Protein AF-A0A2N1DQT8-F1 (afdb_monomer)

Secondary structure (DSSP, 8-state):
--HHHHHHHHHHHHHHHHS--SHHHHHHHHHHHHHHHHHHHHHHHHTT-HHHIIIIIHHHHSTTSTT-SHHHHHHHHHHTT-S-HHHHHHHHHHHHHHHHHHHTTS---GGGGHHHHHTSHHHHTTS-TTTT----TT--HHHHHHHHHHHHHHHHHHHHHHHHHHHHHHTTT----

Mean predicted aligned error: 6.7 Å

pLDDT: mean 85.66, std 13.19, range [35.53, 97.75]

Foldseek 3Di:
DPPVVLVVVLVVLCVCQVPQPFPLSNLVSLLVVLVVLLVLLLCLVQPPDPVCCVPPVCQCCPCPHVCVDSLSSLVVCVVVVLADPLLSVLVVLSVVSNVVCVVVPGPDALVVCVVSQCVRPQLVVQQDPCQPVDPVPPDDPVVVVVSSVVSSVSSSVSVSRSSSVSSCSSCVPGPDD

Sequence (177 aa):
MPKFARLKFDIDIVETLSEAETAYDFFTASFDLFEDAVDILIQNVFRKDDYAVKYAVEPLLSRDGPLAHLPVRIKLLYGLGLLSQDSYQDIEKFIELKDFVQSEGGSIDFLSLIERLNAIRAVAKILPPNLGDNQLEESSHYIVQMKLDQNRQVIKSSLILAITEIIKELHRDTPLS

Structure (mmCIF, N/CA/C/O backbone):
data_AF-A0A2N1DQT8-F1
#
_entry.id   AF-A0A2N1DQT8-F1
#
loop_
_atom_site.group_PDB
_atom_site.id
_atom_site.type_symbol
_atom_site.label_atom_id
_atom_site.label_alt_id
_atom_site.label_comp_id
_atom_site.label_asym_id
_atom_site.label_entity_id
_atom_site.label_seq_id
_atom_site.pdbx_PDB_ins_code
_atom_site.Cartn_x
_atom_site.Cartn_y
_atom_site.Cartn_z
_atom_site.occupancy
_atom_site.B_iso_or_equiv
_atom_site.auth_seq_id
_atom_site.auth_comp_id
_atom_site.auth_asym_id
_atom_site.auth_atom_id
_atom_site.pdbx_PDB_model_num
ATOM 1 N N . MET A 1 1 ? 6.084 1.598 21.687 1.00 51.16 1 MET A N 1
ATOM 2 C CA . MET A 1 1 ? 6.974 0.448 21.403 1.00 51.16 1 MET A CA 1
ATOM 3 C C . MET A 1 1 ? 8.343 0.654 22.043 1.00 51.16 1 MET A C 1
ATOM 5 O O . MET A 1 1 ? 8.895 1.744 21.896 1.00 51.16 1 MET A O 1
ATOM 9 N N . PRO A 1 2 ? 8.935 -0.370 22.680 1.00 50.91 2 PRO A N 1
ATOM 10 C CA . PRO A 1 2 ? 10.384 -0.412 22.836 1.00 50.91 2 PRO A CA 1
ATOM 11 C C . PRO A 1 2 ? 11.019 -0.380 21.437 1.00 50.91 2 PRO A C 1
ATOM 13 O O . PRO A 1 2 ? 10.523 -1.019 20.510 1.00 50.91 2 PRO A O 1
ATOM 16 N N . LYS A 1 3 ? 12.097 0.391 21.273 1.00 54.16 3 LYS A N 1
ATOM 17 C CA . LYS A 1 3 ? 12.795 0.681 20.002 1.00 54.16 3 LYS A CA 1
ATOM 18 C C . LYS A 1 3 ? 13.015 -0.547 19.092 1.00 54.16 3 LYS A C 1
ATOM 20 O O . LYS A 1 3 ? 13.006 -0.409 17.875 1.00 54.16 3 LYS A O 1
ATOM 25 N N . PHE A 1 4 ? 13.153 -1.735 19.680 1.00 48.41 4 PHE A N 1
ATOM 26 C CA . PHE A 1 4 ? 13.371 -3.012 18.995 1.00 48.41 4 PHE A CA 1
ATOM 27 C C . PHE A 1 4 ? 12.161 -3.538 18.210 1.00 48.41 4 PHE A C 1
ATOM 29 O O . PHE A 1 4 ? 12.342 -4.114 17.144 1.00 48.41 4 PHE A O 1
ATOM 36 N N . ALA A 1 5 ? 10.935 -3.315 18.686 1.00 59.22 5 ALA A N 1
ATOM 37 C CA . ALA A 1 5 ? 9.741 -3.835 18.020 1.00 59.22 5 ALA A CA 1
ATOM 38 C C . ALA A 1 5 ? 9.373 -3.008 16.768 1.00 59.22 5 ALA A C 1
ATOM 40 O O . ALA A 1 5 ? 8.921 -3.575 15.779 1.00 59.22 5 ALA A O 1
ATOM 41 N N . ARG A 1 6 ? 9.671 -1.692 16.767 1.00 62.00 6 ARG A N 1
ATOM 42 C CA . ARG A 1 6 ? 9.583 -0.841 15.558 1.00 62.00 6 ARG A CA 1
ATOM 43 C C . ARG A 1 6 ? 10.602 -1.258 14.503 1.00 62.00 6 ARG A C 1
ATOM 45 O O . ARG A 1 6 ? 10.275 -1.309 13.330 1.00 62.00 6 ARG A O 1
ATOM 52 N N . LEU A 1 7 ? 11.825 -1.573 14.933 1.00 62.59 7 LEU A N 1
ATOM 53 C CA . LEU A 1 7 ? 12.888 -1.995 14.023 1.00 62.59 7 LEU A CA 1
ATOM 54 C C . LEU A 1 7 ? 12.547 -3.323 13.338 1.00 62.59 7 LEU A C 1
ATOM 56 O O . LEU A 1 7 ? 12.782 -3.461 12.148 1.00 62.59 7 LEU A O 1
ATOM 60 N N . LYS A 1 8 ? 11.958 -4.272 14.077 1.00 74.44 8 LYS A N 1
A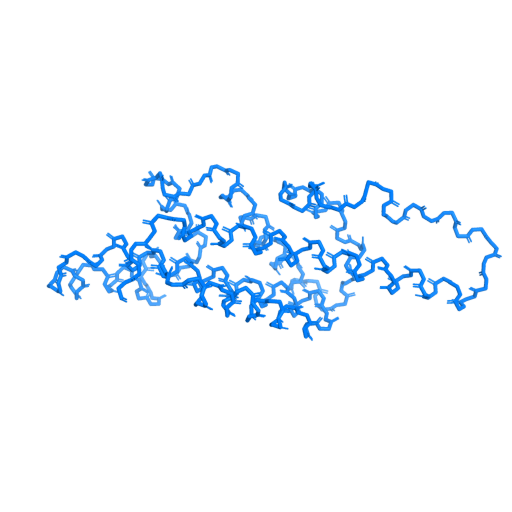TOM 61 C CA . LYS A 1 8 ? 11.493 -5.539 13.505 1.00 74.44 8 LYS A CA 1
ATOM 62 C C . LYS A 1 8 ? 10.412 -5.318 12.443 1.00 74.44 8 LYS A C 1
ATOM 64 O O . LYS A 1 8 ? 10.504 -5.889 11.373 1.00 74.44 8 LYS A O 1
ATOM 69 N N . PHE A 1 9 ? 9.443 -4.449 12.715 1.00 78.25 9 PHE A N 1
ATOM 70 C CA . PHE A 1 9 ? 8.374 -4.140 11.767 1.00 78.25 9 PHE A CA 1
ATOM 71 C C . PHE A 1 9 ? 8.888 -3.482 10.473 1.00 78.25 9 PHE A C 1
ATOM 73 O O . PHE A 1 9 ? 8.477 -3.859 9.382 1.00 78.25 9 PHE A O 1
ATOM 80 N N . ASP A 1 10 ? 9.840 -2.551 10.584 1.00 83.25 10 ASP A N 1
ATOM 81 C CA . ASP A 1 10 ? 10.492 -1.948 9.413 1.00 83.25 10 ASP A CA 1
ATOM 82 C C . ASP A 1 10 ? 11.242 -2.994 8.570 1.00 83.25 10 ASP A C 1
ATOM 84 O O . ASP A 1 10 ? 11.225 -2.926 7.344 1.00 83.25 10 ASP A O 1
ATOM 88 N N . ILE A 1 11 ? 11.900 -3.958 9.225 1.00 87.06 11 ILE A N 1
ATOM 89 C CA . ILE A 1 11 ? 12.589 -5.069 8.552 1.00 87.06 11 ILE A CA 1
ATOM 90 C C . ILE A 1 11 ? 11.572 -5.965 7.842 1.00 87.06 11 ILE A C 1
ATOM 92 O O . ILE A 1 11 ? 11.754 -6.240 6.661 1.00 87.06 11 ILE A O 1
ATOM 96 N N . ASP A 1 12 ? 10.486 -6.336 8.524 1.00 88.75 12 ASP A N 1
ATOM 97 C CA . ASP A 1 12 ? 9.437 -7.201 7.979 1.00 88.75 12 ASP A CA 1
ATOM 98 C C . ASP A 1 12 ? 8.814 -6.572 6.699 1.00 88.75 12 ASP A C 1
ATOM 100 O O . ASP A 1 12 ? 8.597 -7.275 5.709 1.00 88.75 12 ASP A O 1
ATOM 104 N N . ILE A 1 13 ? 8.611 -5.242 6.652 1.00 91.94 13 ILE A N 1
ATOM 105 C CA . ILE A 1 13 ? 8.166 -4.522 5.434 1.00 91.94 13 ILE A CA 1
ATOM 106 C C . ILE A 1 13 ? 9.191 -4.645 4.302 1.00 91.94 13 ILE A C 1
ATOM 108 O O . ILE A 1 13 ? 8.829 -4.951 3.163 1.00 91.94 13 ILE A O 1
ATOM 112 N N . VAL A 1 14 ? 10.462 -4.353 4.596 1.00 93.31 14 VAL A N 1
ATOM 113 C CA . VAL A 1 14 ? 11.530 -4.365 3.587 1.00 93.31 14 VAL A CA 1
ATOM 114 C C . VAL A 1 14 ? 11.701 -5.765 3.015 1.00 93.31 14 VAL A C 1
ATOM 116 O O . VAL A 1 14 ? 11.770 -5.893 1.797 1.00 93.31 14 VAL A O 1
ATOM 119 N N . GLU A 1 15 ? 11.733 -6.795 3.862 1.00 91.69 15 GLU A N 1
ATOM 120 C CA . GLU A 1 15 ? 11.831 -8.195 3.439 1.00 91.69 15 GLU A CA 1
ATOM 121 C C . GLU A 1 15 ? 10.671 -8.543 2.501 1.00 91.69 15 GLU A C 1
ATOM 123 O O . GLU A 1 15 ? 10.916 -8.828 1.326 1.00 91.69 15 GLU A O 1
ATOM 128 N N . THR A 1 16 ? 9.429 -8.353 2.960 1.00 93.56 16 THR A N 1
ATOM 129 C CA . THR A 1 16 ? 8.206 -8.664 2.199 1.00 93.56 16 THR A CA 1
ATOM 130 C C . THR A 1 16 ? 8.194 -8.006 0.815 1.00 93.56 16 THR A C 1
ATOM 132 O O . THR A 1 16 ? 7.936 -8.652 -0.198 1.00 93.56 16 THR A O 1
ATOM 135 N N . LEU A 1 17 ? 8.494 -6.707 0.740 1.00 95.81 17 LEU A N 1
ATOM 136 C CA . LEU A 1 17 ? 8.436 -5.966 -0.523 1.00 95.81 17 LEU A CA 1
ATOM 137 C C . LEU A 1 17 ? 9.669 -6.179 -1.411 1.00 95.81 17 LEU A C 1
ATOM 139 O O . LEU A 1 17 ? 9.604 -5.989 -2.631 1.00 95.81 17 LEU A O 1
ATOM 143 N N . SER A 1 18 ? 10.812 -6.549 -0.830 1.00 92.69 18 SER A N 1
ATOM 144 C CA . SER A 1 18 ? 12.028 -6.819 -1.598 1.00 92.69 18 SER A CA 1
ATOM 145 C C . SER A 1 18 ? 11.918 -8.108 -2.413 1.00 92.69 18 SER A C 1
ATOM 147 O O . SER A 1 18 ? 12.385 -8.119 -3.556 1.00 92.69 18 SER A O 1
ATOM 149 N N . GLU A 1 19 ? 11.233 -9.122 -1.876 1.00 93.19 19 GLU A N 1
ATOM 150 C CA . GLU A 1 19 ? 11.017 -10.437 -2.496 1.00 93.19 19 GLU A CA 1
ATOM 151 C C . GLU A 1 19 ? 10.089 -10.395 -3.717 1.00 93.19 19 GLU A C 1
ATOM 153 O O . GLU A 1 19 ? 10.164 -11.270 -4.575 1.00 93.19 19 GLU A O 1
ATOM 158 N N . ALA A 1 20 ? 9.256 -9.359 -3.848 1.00 92.75 20 ALA A N 1
ATOM 159 C CA . ALA A 1 20 ? 8.346 -9.219 -4.979 1.00 92.75 20 ALA A CA 1
ATOM 160 C C . ALA A 1 20 ? 9.096 -9.102 -6.321 1.00 92.75 20 ALA A C 1
ATOM 162 O O . ALA A 1 20 ? 9.802 -8.118 -6.572 1.00 92.75 20 ALA A O 1
ATOM 163 N N . GLU A 1 21 ? 8.926 -10.080 -7.210 1.00 88.25 21 GLU A N 1
ATOM 164 C CA . GLU A 1 21 ? 9.617 -10.117 -8.505 1.00 88.25 21 GLU A CA 1
ATOM 165 C C . GLU A 1 21 ? 8.966 -9.194 -9.541 1.00 88.25 21 GLU A C 1
ATOM 167 O O . GLU A 1 21 ? 9.663 -8.540 -10.325 1.00 88.25 21 GLU A O 1
ATOM 172 N N . THR A 1 22 ? 7.634 -9.099 -9.522 1.00 91.81 22 THR A N 1
ATOM 173 C CA . THR A 1 22 ? 6.856 -8.293 -10.469 1.00 91.81 22 THR A CA 1
ATOM 174 C C . THR A 1 22 ? 6.221 -7.071 -9.806 1.00 91.81 22 THR A C 1
ATOM 176 O O . THR A 1 22 ? 6.083 -6.994 -8.583 1.00 91.81 22 THR A O 1
ATOM 179 N N . ALA A 1 23 ? 5.790 -6.099 -10.619 1.00 93.75 23 ALA A N 1
ATOM 180 C CA . ALA A 1 23 ? 4.988 -4.981 -10.122 1.00 93.75 23 ALA A CA 1
ATOM 181 C C . ALA A 1 23 ? 3.683 -5.477 -9.481 1.00 93.75 23 ALA A C 1
ATOM 183 O O . ALA A 1 23 ? 3.267 -4.948 -8.455 1.00 93.75 23 ALA A O 1
ATOM 184 N N . TYR A 1 24 ? 3.065 -6.520 -10.044 1.00 94.00 24 TYR A N 1
ATOM 185 C CA . TYR A 1 24 ? 1.840 -7.104 -9.502 1.00 94.00 24 TYR A CA 1
ATOM 186 C C . TYR A 1 24 ? 2.047 -7.652 -8.088 1.00 94.00 24 TYR A C 1
ATOM 188 O O . TYR A 1 24 ? 1.295 -7.291 -7.179 1.00 94.00 24 TYR A O 1
ATOM 196 N N . ASP A 1 25 ? 3.094 -8.456 -7.888 1.00 94.06 25 ASP A N 1
ATOM 197 C CA . ASP A 1 25 ? 3.415 -9.022 -6.574 1.00 94.06 25 ASP A CA 1
ATOM 198 C C . ASP A 1 25 ? 3.718 -7.907 -5.572 1.00 94.06 25 ASP A 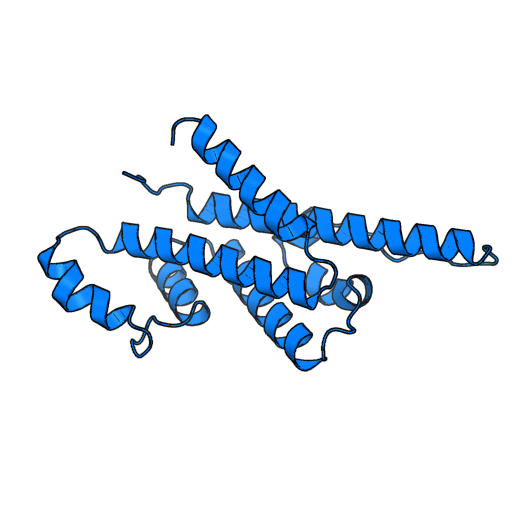C 1
ATOM 200 O O . ASP A 1 25 ? 3.236 -7.930 -4.442 1.00 94.06 25 ASP A O 1
ATOM 204 N N . PHE A 1 26 ? 4.449 -6.879 -6.014 1.00 96.06 26 PHE A N 1
ATOM 205 C CA . PHE A 1 26 ? 4.820 -5.746 -5.174 1.00 96.06 26 PHE A CA 1
ATOM 206 C C . PHE A 1 26 ? 3.597 -4.963 -4.697 1.00 96.06 26 PHE A C 1
ATOM 208 O O . PHE A 1 26 ? 3.454 -4.711 -3.501 1.00 96.06 26 PHE A O 1
ATOM 215 N N . PHE A 1 27 ? 2.702 -4.573 -5.611 1.00 96.12 27 PHE A N 1
ATOM 216 C CA . PHE A 1 27 ? 1.526 -3.789 -5.236 1.00 96.12 27 PHE A CA 1
ATOM 217 C C . PHE A 1 27 ? 0.510 -4.615 -4.446 1.00 96.12 27 PHE A C 1
ATOM 219 O O . PHE A 1 27 ? -0.123 -4.072 -3.541 1.00 96.12 27 PHE A O 1
ATOM 226 N N . THR A 1 28 ? 0.410 -5.921 -4.709 1.00 95.50 28 THR A N 1
ATOM 227 C CA . THR A 1 28 ? -0.398 -6.843 -3.897 1.00 95.50 28 THR A CA 1
ATOM 228 C C . THR A 1 28 ? 0.134 -6.914 -2.468 1.00 95.50 28 THR A C 1
ATOM 230 O O . THR A 1 28 ? -0.603 -6.610 -1.536 1.00 95.50 28 THR A O 1
ATOM 233 N N . ALA A 1 29 ? 1.431 -7.179 -2.292 1.00 96.19 29 ALA A N 1
ATOM 234 C CA . ALA A 1 29 ? 2.055 -7.210 -0.972 1.00 96.19 29 ALA A CA 1
ATOM 235 C C . ALA A 1 29 ? 1.962 -5.853 -0.247 1.00 96.19 29 ALA A C 1
ATOM 237 O O . ALA A 1 29 ? 1.708 -5.798 0.953 1.00 96.19 29 ALA A O 1
ATOM 238 N N . SER A 1 30 ? 2.109 -4.735 -0.968 1.00 96.44 30 SER A N 1
ATOM 239 C CA . SER A 1 30 ? 1.940 -3.399 -0.379 1.00 96.44 30 SER A CA 1
ATOM 240 C C . SER A 1 30 ? 0.512 -3.144 0.106 1.00 96.44 30 SER A C 1
ATOM 242 O O . SER A 1 30 ? 0.322 -2.513 1.144 1.00 96.44 30 SER A O 1
ATOM 244 N N . PHE A 1 31 ? -0.488 -3.651 -0.621 1.00 96.81 31 PHE A N 1
ATOM 245 C CA . PHE A 1 31 ? -1.889 -3.545 -0.236 1.00 96.81 31 PHE A CA 1
ATOM 246 C C . PHE A 1 31 ? -2.152 -4.327 1.052 1.00 96.81 31 PHE A C 1
ATOM 248 O O . PHE A 1 31 ? -2.783 -3.786 1.955 1.00 96.81 31 PHE A O 1
ATOM 255 N N . ASP A 1 32 ? -1.609 -5.541 1.166 1.00 95.94 32 ASP A N 1
ATOM 256 C CA . ASP A 1 32 ? -1.730 -6.366 2.373 1.00 95.94 32 ASP A CA 1
ATOM 257 C C . ASP A 1 32 ? -1.072 -5.685 3.591 1.00 95.94 32 ASP A C 1
ATOM 259 O O . ASP A 1 32 ? -1.653 -5.631 4.673 1.00 95.94 32 ASP A O 1
ATOM 263 N N . LEU A 1 33 ? 0.087 -5.042 3.406 1.00 95.44 33 LEU A N 1
ATOM 264 C CA . LEU A 1 33 ? 0.726 -4.249 4.465 1.00 95.44 33 LEU A CA 1
ATOM 265 C C . LEU A 1 33 ? -0.122 -3.042 4.902 1.00 95.44 33 LEU A C 1
ATOM 267 O O . LEU A 1 33 ? -0.172 -2.720 6.092 1.00 95.44 33 LEU A O 1
ATOM 271 N N . PHE A 1 34 ? -0.786 -2.356 3.965 1.00 96.12 34 PHE A N 1
ATOM 272 C CA . PHE A 1 34 ? -1.708 -1.270 4.309 1.00 96.12 34 PHE A CA 1
ATOM 273 C C . PHE A 1 34 ? -2.966 -1.785 5.011 1.00 96.12 34 PHE A C 1
ATOM 275 O O . PHE A 1 34 ? -3.418 -1.148 5.962 1.00 96.12 34 PHE A O 1
ATOM 282 N N . GLU A 1 35 ? -3.510 -2.920 4.570 1.00 94.38 35 GLU A N 1
ATOM 283 C CA . GLU A 1 35 ? -4.623 -3.619 5.216 1.00 94.38 35 GLU A CA 1
ATOM 284 C C . GLU A 1 35 ? -4.313 -3.903 6.690 1.00 94.38 35 GLU A C 1
ATOM 286 O O . GLU A 1 35 ? -5.061 -3.464 7.568 1.00 94.38 35 GLU A O 1
ATOM 291 N N . ASP A 1 36 ? -3.166 -4.526 6.964 1.00 92.19 36 ASP A N 1
ATOM 292 C CA . ASP A 1 36 ? -2.718 -4.851 8.320 1.00 92.19 36 ASP A CA 1
ATOM 293 C C . ASP A 1 36 ? -2.486 -3.590 9.162 1.00 92.19 36 ASP A C 1
ATOM 295 O O . ASP A 1 36 ? -2.945 -3.481 10.305 1.00 92.19 36 ASP A O 1
ATOM 299 N N . ALA A 1 37 ? -1.799 -2.591 8.599 1.00 91.62 37 ALA A N 1
ATOM 300 C CA . ALA A 1 37 ? -1.520 -1.344 9.301 1.00 91.62 37 ALA A CA 1
ATOM 301 C C . ALA A 1 37 ? -2.804 -0.595 9.686 1.00 91.62 37 ALA A C 1
ATOM 303 O O . ALA A 1 37 ? -2.898 -0.053 10.794 1.00 91.62 37 ALA A O 1
ATOM 304 N N . VAL A 1 38 ? -3.786 -0.570 8.782 1.00 92.31 38 VAL A N 1
ATOM 305 C CA . VAL A 1 38 ? -5.087 0.067 8.994 1.00 92.31 38 VAL A CA 1
ATOM 306 C C . VAL A 1 38 ? -5.953 -0.738 9.953 1.00 92.31 38 VAL A C 1
ATOM 308 O O . VAL A 1 38 ? -6.604 -0.122 10.796 1.00 92.31 38 VAL A O 1
ATOM 311 N N . ASP A 1 39 ? -5.954 -2.072 9.885 1.00 88.88 39 ASP A N 1
ATOM 312 C CA . ASP A 1 39 ? -6.682 -2.900 10.851 1.00 88.88 39 ASP A CA 1
ATOM 313 C C . ASP A 1 39 ? -6.173 -2.650 12.272 1.00 88.88 39 ASP A C 1
ATOM 315 O O . ASP A 1 39 ? -6.965 -2.331 13.157 1.00 88.88 39 ASP A O 1
ATOM 319 N N . ILE A 1 40 ? -4.852 -2.636 12.477 1.00 86.88 40 ILE A N 1
ATOM 320 C CA . ILE A 1 40 ? -4.258 -2.281 13.772 1.00 86.88 40 ILE A CA 1
ATOM 321 C C . ILE A 1 40 ? -4.783 -0.922 14.250 1.00 86.88 40 ILE A C 1
ATOM 323 O O . ILE A 1 40 ? -5.227 -0.794 15.394 1.00 86.88 40 ILE A O 1
ATOM 327 N N . LEU A 1 41 ? -4.767 0.108 13.402 1.00 87.25 41 LEU A N 1
ATOM 328 C CA . LEU A 1 41 ? -5.241 1.436 13.790 1.00 87.25 41 LEU A CA 1
ATOM 329 C C . LEU A 1 41 ? -6.739 1.432 14.141 1.00 87.25 41 LEU A C 1
ATOM 331 O O . LEU A 1 41 ? -7.122 1.948 15.190 1.00 87.25 41 LEU A O 1
ATOM 335 N N . ILE A 1 42 ? -7.574 0.799 13.318 1.00 86.94 42 ILE A N 1
ATOM 336 C CA . ILE A 1 42 ? -9.018 0.644 13.540 1.00 86.94 42 ILE A CA 1
ATOM 337 C C . ILE A 1 42 ? -9.291 -0.063 14.873 1.00 86.94 42 ILE A C 1
ATOM 339 O O . ILE A 1 42 ? -10.061 0.443 15.692 1.00 86.94 42 ILE A O 1
ATOM 343 N N . GLN A 1 43 ? -8.620 -1.183 15.143 1.00 81.75 43 GLN A N 1
ATOM 344 C CA . GLN A 1 43 ? -8.753 -1.914 16.402 1.00 81.75 43 GLN A CA 1
ATOM 345 C C . GLN A 1 43 ? -8.433 -1.014 17.600 1.00 81.75 43 GLN A C 1
ATOM 347 O O . GLN A 1 43 ? -9.183 -0.992 18.571 1.00 81.75 43 GLN A O 1
ATOM 352 N N . ASN A 1 44 ? -7.379 -0.203 17.522 1.00 81.50 44 ASN A N 1
ATOM 353 C CA . ASN A 1 44 ? -7.015 0.708 18.608 1.00 81.50 44 ASN A CA 1
ATOM 354 C C . ASN A 1 44 ? -8.013 1.858 18.813 1.00 81.50 44 ASN A C 1
ATOM 356 O O . ASN A 1 44 ? -8.199 2.325 19.936 1.00 81.50 44 ASN A O 1
ATOM 360 N N . VAL A 1 45 ? -8.689 2.303 17.754 1.00 82.56 45 VAL A N 1
ATOM 361 C CA . VAL A 1 45 ? -9.731 3.338 17.841 1.00 82.56 45 VAL A CA 1
ATOM 362 C C . VAL A 1 45 ? -10.990 2.803 18.525 1.00 82.56 45 VAL A C 1
ATOM 364 O O . VAL A 1 45 ? -11.606 3.514 19.326 1.00 82.56 45 VAL A O 1
ATOM 367 N N . PHE A 1 46 ? -11.361 1.553 18.233 1.00 79.81 46 PHE A N 1
ATOM 368 C CA . PHE A 1 46 ? -12.634 0.967 18.651 1.00 79.81 46 PHE A CA 1
ATOM 369 C C . PHE A 1 46 ? -12.566 0.072 19.906 1.00 79.81 46 PHE A C 1
ATOM 371 O O . PHE A 1 46 ? -13.599 -0.132 20.548 1.00 79.81 46 PHE A O 1
ATOM 378 N N . ARG A 1 47 ? -11.389 -0.419 20.326 1.00 68.44 47 ARG A N 1
ATOM 379 C CA . ARG A 1 47 ? -11.202 -1.263 21.530 1.00 68.44 47 ARG A CA 1
ATOM 380 C C . ARG A 1 47 ? -11.211 -0.469 22.841 1.00 68.44 47 ARG A C 1
ATOM 382 O O . ARG A 1 47 ? -10.231 -0.453 23.581 1.00 68.44 47 ARG A O 1
ATOM 389 N N . LYS A 1 48 ? -12.321 0.204 23.148 1.00 65.50 48 LYS A N 1
ATOM 390 C CA . LYS A 1 48 ? -12.506 0.877 24.449 1.00 65.50 48 LYS A CA 1
ATOM 391 C C . LYS A 1 48 ? -13.325 0.063 25.463 1.00 65.50 48 LYS A C 1
ATOM 393 O O . LYS A 1 48 ? -13.198 0.330 26.652 1.00 65.50 48 LYS A O 1
ATOM 398 N N . ASP A 1 49 ? -14.129 -0.909 25.021 1.00 68.50 49 ASP A N 1
ATOM 399 C CA . ASP A 1 49 ? -14.981 -1.758 25.877 1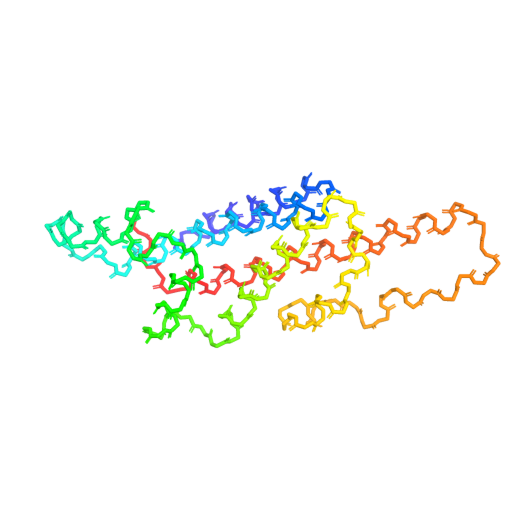.00 68.50 49 ASP A CA 1
ATOM 400 C C . ASP A 1 49 ? -15.292 -3.097 25.175 1.00 68.50 49 ASP A C 1
ATOM 402 O O . ASP A 1 49 ? -15.793 -3.096 24.047 1.00 68.50 49 ASP A O 1
ATOM 406 N N . ASP A 1 50 ? -15.028 -4.230 25.836 1.00 70.62 50 ASP A N 1
ATOM 407 C CA . ASP A 1 50 ? -15.216 -5.588 25.299 1.00 70.62 50 ASP A CA 1
ATOM 408 C C . ASP A 1 50 ? -16.656 -5.860 24.819 1.00 70.62 50 ASP A C 1
ATOM 410 O O . ASP A 1 50 ? -16.868 -6.589 23.844 1.00 70.62 50 ASP A O 1
ATOM 414 N N . TYR A 1 51 ? -17.665 -5.256 25.458 1.00 74.19 51 TYR A N 1
ATOM 415 C CA . TYR A 1 51 ? -19.063 -5.430 25.055 1.00 74.19 51 TYR A CA 1
ATOM 416 C C . TYR A 1 51 ? -19.394 -4.613 23.799 1.00 74.19 51 TYR A C 1
ATOM 418 O O . TYR A 1 51 ? -20.064 -5.104 22.888 1.00 74.19 51 TYR A O 1
ATOM 426 N N . ALA A 1 52 ? -18.890 -3.379 23.708 1.00 74.12 52 ALA A N 1
ATOM 427 C CA . ALA A 1 52 ? -19.059 -2.550 22.515 1.00 74.12 52 ALA A CA 1
ATOM 428 C C . ALA A 1 52 ? -18.332 -3.157 21.306 1.00 74.12 52 ALA A C 1
ATOM 430 O O . ALA A 1 52 ? -18.868 -3.148 20.196 1.00 74.12 52 ALA A O 1
ATOM 431 N N . VAL A 1 53 ? -17.153 -3.748 21.525 1.00 77.00 53 VAL A N 1
ATOM 432 C CA . VAL A 1 53 ? -16.391 -4.432 20.475 1.00 77.00 53 VAL A CA 1
ATOM 433 C C . VAL A 1 53 ? -17.207 -5.574 19.875 1.00 77.00 53 VAL A C 1
ATOM 435 O O . VAL A 1 53 ? -17.464 -5.573 18.671 1.00 77.00 53 VAL A O 1
ATOM 438 N N . LYS A 1 54 ? -17.702 -6.487 20.714 1.00 79.81 54 LYS A N 1
ATOM 439 C CA . LYS A 1 54 ? -18.423 -7.679 20.254 1.00 79.81 54 LYS A CA 1
ATOM 440 C C . LYS A 1 54 ? -19.709 -7.365 19.484 1.00 79.81 54 LYS A C 1
ATOM 442 O O . LYS A 1 54 ? -20.023 -8.027 18.501 1.00 79.81 54 LYS A O 1
ATOM 447 N N . TYR A 1 55 ? -20.489 -6.385 19.941 1.00 81.12 55 TYR A N 1
ATOM 448 C CA . TYR A 1 55 ? -21.838 -6.167 19.400 1.00 81.12 55 TYR A CA 1
ATOM 449 C C . TYR A 1 55 ? -21.954 -4.997 18.422 1.00 81.12 55 TYR A C 1
ATOM 451 O O . TYR A 1 55 ? -22.907 -4.973 17.646 1.00 81.12 55 TYR A O 1
ATOM 459 N N . ALA A 1 56 ? -21.019 -4.044 18.433 1.00 79.75 56 ALA A N 1
ATOM 460 C CA . ALA A 1 56 ? -21.037 -2.907 17.512 1.00 79.75 56 ALA A CA 1
ATOM 461 C C . ALA A 1 56 ? -19.860 -2.921 16.533 1.00 79.75 56 ALA A C 1
ATOM 463 O O . ALA A 1 56 ? -20.060 -2.616 15.364 1.00 79.75 56 ALA A O 1
ATOM 464 N N . VAL A 1 57 ? -18.652 -3.288 16.968 1.00 81.00 57 VAL A N 1
ATOM 465 C CA . VAL A 1 57 ? -17.437 -3.154 16.143 1.00 81.00 57 VAL A CA 1
ATOM 466 C C . VAL A 1 57 ? -17.227 -4.367 15.238 1.00 81.00 57 VAL A C 1
ATOM 468 O O . VAL A 1 57 ? -17.042 -4.197 14.035 1.00 81.00 57 VAL A O 1
ATOM 471 N N . GLU A 1 58 ? -17.301 -5.586 15.779 1.00 83.44 58 GLU A N 1
ATOM 472 C CA . GLU A 1 58 ? -17.114 -6.821 15.001 1.00 83.44 58 GLU A CA 1
ATOM 473 C C . GLU A 1 58 ? -18.069 -6.924 13.797 1.00 83.44 58 GLU A C 1
ATOM 475 O O . GLU A 1 58 ? -17.592 -7.224 12.701 1.00 83.44 58 GLU A O 1
ATOM 480 N N . PRO A 1 59 ? -19.380 -6.609 13.909 1.00 87.31 59 PRO A N 1
ATOM 481 C CA . PRO A 1 59 ? -20.268 -6.625 12.747 1.00 87.31 59 PRO A CA 1
ATOM 482 C C . PRO A 1 59 ? -19.861 -5.624 11.660 1.00 87.31 59 PRO A C 1
ATOM 484 O O . PRO A 1 59 ? -19.987 -5.931 10.475 1.00 87.31 59 PRO A O 1
ATOM 487 N N . LEU A 1 60 ? -19.344 -4.448 12.043 1.00 85.94 60 LEU A N 1
ATOM 488 C CA . LEU A 1 60 ? -18.910 -3.423 11.090 1.00 85.94 60 LEU A CA 1
ATOM 489 C C . LEU A 1 60 ? -17.679 -3.863 10.290 1.00 85.94 60 LEU A C 1
ATOM 491 O O . LEU A 1 60 ? -17.601 -3.560 9.101 1.00 85.94 60 LEU A O 1
ATOM 495 N N . LEU A 1 61 ? -16.752 -4.569 10.945 1.00 83.56 61 LEU A N 1
ATOM 496 C CA . LEU A 1 61 ? -15.483 -5.045 10.378 1.00 83.56 61 LEU A CA 1
ATOM 497 C C . LEU A 1 61 ? -15.563 -6.454 9.778 1.00 83.56 61 LEU A C 1
ATOM 499 O O . LEU A 1 61 ? -14.590 -6.937 9.204 1.00 83.56 61 LEU A O 1
ATOM 503 N N . SER A 1 62 ? -16.705 -7.129 9.918 1.00 85.88 62 SER A N 1
ATOM 504 C CA . SER A 1 62 ? -16.935 -8.431 9.295 1.00 85.88 62 SER A CA 1
ATOM 505 C C . SER A 1 62 ? -16.787 -8.354 7.768 1.00 85.88 62 SER A C 1
ATOM 507 O O . SER A 1 62 ? -16.878 -7.278 7.180 1.00 85.88 62 SER A O 1
ATOM 509 N N . ARG A 1 63 ? -16.580 -9.499 7.100 1.00 83.81 63 ARG A N 1
ATOM 510 C CA . ARG A 1 63 ? -16.363 -9.554 5.637 1.00 83.81 63 ARG A CA 1
ATOM 511 C C . ARG A 1 63 ? -17.506 -8.941 4.821 1.00 83.81 63 ARG A C 1
ATOM 513 O O . ARG A 1 63 ? -17.247 -8.410 3.749 1.00 83.81 63 ARG A O 1
ATOM 520 N N . ASP A 1 64 ? -18.728 -9.001 5.346 1.00 88.31 64 ASP A N 1
ATOM 521 C CA . ASP A 1 64 ? -19.932 -8.413 4.744 1.00 88.31 64 ASP A CA 1
ATOM 522 C C . ASP A 1 64 ? -20.333 -7.086 5.420 1.00 88.31 64 ASP A C 1
ATOM 524 O O . ASP A 1 64 ? -21.384 -6.508 5.139 1.00 88.31 64 ASP A O 1
ATOM 528 N N . GLY A 1 65 ? -19.508 -6.613 6.354 1.00 88.00 65 GLY A N 1
ATOM 529 C CA . GLY A 1 65 ? -19.717 -5.387 7.099 1.00 88.00 65 GLY A CA 1
ATOM 530 C C . GLY A 1 65 ? -19.393 -4.139 6.270 1.00 88.00 65 GLY A C 1
ATOM 531 O O . GLY A 1 65 ? -18.587 -4.180 5.339 1.00 88.00 65 GLY A O 1
ATOM 532 N N . PRO A 1 66 ? -19.975 -2.979 6.616 1.00 90.06 66 PRO A N 1
ATOM 533 C CA . PRO A 1 66 ? -19.749 -1.725 5.897 1.00 90.06 66 PRO A CA 1
ATOM 534 C C . PRO A 1 66 ? -18.287 -1.250 5.895 1.00 90.06 66 PRO A C 1
ATOM 536 O O . PRO A 1 66 ? -17.932 -0.430 5.056 1.00 90.06 66 PRO A O 1
ATOM 539 N N . LEU A 1 67 ? -17.440 -1.734 6.810 1.00 90.62 67 LEU A N 1
ATOM 540 C CA . LEU A 1 67 ? -16.019 -1.382 6.901 1.00 90.62 67 LEU A CA 1
ATOM 541 C C . LEU A 1 67 ? -15.094 -2.523 6.441 1.00 90.62 67 LEU A C 1
ATOM 543 O O . LEU A 1 67 ? -13.908 -2.519 6.765 1.00 90.62 67 LEU A O 1
ATOM 547 N N . ALA A 1 68 ? -15.605 -3.487 5.669 1.00 90.06 68 ALA A N 1
ATOM 548 C CA . ALA A 1 68 ? -14.828 -4.642 5.220 1.00 90.06 68 ALA A CA 1
ATOM 549 C C . ALA A 1 68 ? -13.607 -4.265 4.363 1.00 90.06 68 ALA A C 1
ATOM 551 O O . ALA A 1 68 ? -12.553 -4.885 4.473 1.00 90.06 68 ALA A O 1
ATOM 552 N N . HIS A 1 69 ? -13.711 -3.233 3.524 1.00 93.56 69 HIS A N 1
ATOM 553 C CA . HIS A 1 69 ? -12.693 -2.923 2.516 1.00 93.56 69 HIS A CA 1
ATOM 554 C C . HIS A 1 69 ? -11.782 -1.758 2.925 1.00 93.56 69 HIS A C 1
ATOM 556 O O . HIS A 1 69 ? -12.275 -0.723 3.392 1.00 93.56 69 HIS A O 1
ATOM 562 N N . LEU A 1 70 ? -10.471 -1.883 2.666 1.00 94.88 70 LEU A N 1
ATOM 563 C CA . LEU A 1 70 ? -9.475 -0.833 2.921 1.00 94.88 70 LEU A CA 1
ATOM 564 C C . LEU A 1 70 ? -9.889 0.567 2.438 1.00 94.88 70 LEU A C 1
ATOM 566 O O . LEU A 1 70 ? -9.816 1.480 3.261 1.00 94.88 70 LEU A O 1
ATOM 570 N N . PRO A 1 71 ? -10.393 0.779 1.198 1.00 95.06 71 PRO A N 1
ATOM 571 C CA . PRO A 1 71 ? -10.801 2.110 0.736 1.00 95.06 71 PRO A CA 1
ATOM 572 C C . PRO A 1 71 ? -11.833 2.787 1.644 1.00 95.06 71 PRO A C 1
ATOM 574 O O . PRO A 1 71 ? -11.828 4.006 1.809 1.00 95.06 71 PRO A O 1
ATOM 577 N N . VAL A 1 72 ? -12.731 2.007 2.252 1.00 95.69 72 VAL A N 1
ATOM 578 C CA . VAL A 1 72 ? -13.741 2.538 3.174 1.00 95.69 72 VAL A CA 1
ATOM 579 C C . VAL A 1 72 ? -13.116 2.836 4.535 1.00 95.69 72 VAL A C 1
ATOM 581 O O . VAL A 1 72 ? -13.378 3.892 5.114 1.00 95.69 72 VAL A O 1
ATOM 584 N N . ARG A 1 73 ? -12.240 1.953 5.030 1.00 94.75 73 ARG A N 1
ATOM 585 C CA . ARG A 1 73 ? -11.538 2.153 6.306 1.00 94.75 73 ARG A CA 1
ATOM 586 C C . ARG A 1 73 ? -10.623 3.378 6.287 1.00 94.75 73 ARG A C 1
ATOM 588 O O . ARG A 1 73 ? -10.663 4.155 7.237 1.00 94.75 73 ARG A O 1
ATOM 595 N N . ILE A 1 74 ? -9.873 3.626 5.213 1.00 96.25 74 ILE A N 1
ATOM 596 C CA . ILE A 1 74 ? -9.026 4.831 5.117 1.00 96.25 74 ILE A CA 1
ATOM 597 C C . ILE A 1 74 ? -9.853 6.120 5.042 1.00 96.25 74 ILE A C 1
ATOM 599 O O . ILE A 1 74 ? -9.468 7.118 5.648 1.00 96.25 74 ILE A O 1
ATOM 603 N N . LYS A 1 75 ? -11.026 6.096 4.385 1.00 95.94 75 LYS A N 1
ATOM 604 C CA . LYS A 1 75 ? -11.976 7.226 4.364 1.00 95.94 75 LYS A CA 1
ATOM 605 C C . LYS A 1 75 ? -12.518 7.527 5.751 1.00 95.94 75 LYS A C 1
ATOM 607 O O . LYS A 1 75 ? -12.582 8.688 6.147 1.00 95.94 75 LYS A O 1
ATOM 612 N N . LEU A 1 76 ? -12.876 6.486 6.499 1.00 93.81 76 LEU A N 1
ATOM 613 C CA . LEU A 1 76 ? -13.306 6.618 7.885 1.00 93.81 76 LEU A CA 1
ATOM 614 C C . LEU A 1 76 ? -12.196 7.224 8.753 1.00 93.81 76 LEU A C 1
ATOM 616 O O . LEU A 1 76 ? -12.440 8.208 9.444 1.00 93.81 76 LEU A O 1
ATOM 620 N N . LEU A 1 77 ? -10.981 6.673 8.703 1.00 92.50 77 LEU A N 1
ATOM 621 C CA . LEU A 1 77 ? -9.849 7.162 9.496 1.00 92.50 77 LEU A CA 1
ATOM 622 C C . LEU A 1 77 ? -9.498 8.618 9.172 1.00 92.50 77 LEU A C 1
ATOM 624 O O . LEU A 1 77 ? -9.257 9.407 10.087 1.00 92.50 77 LEU A O 1
ATOM 628 N N . TYR A 1 78 ? -9.532 8.990 7.891 1.00 94.38 78 TYR A N 1
ATOM 629 C CA . TYR A 1 78 ? -9.386 10.378 7.460 1.00 94.38 78 TYR A CA 1
ATOM 630 C C . TYR A 1 78 ? -10.511 11.267 8.009 1.00 94.38 78 TYR A C 1
ATOM 632 O O . TYR A 1 78 ? -10.237 12.304 8.610 1.00 94.38 78 TYR A O 1
ATOM 640 N N . GLY A 1 79 ? -11.771 10.834 7.901 1.00 92.81 79 GLY A N 1
ATOM 641 C CA . GLY A 1 79 ? -12.928 11.558 8.439 1.00 92.81 79 GLY A CA 1
ATOM 642 C C . GLY A 1 79 ? -12.910 11.731 9.964 1.00 92.81 79 GLY A C 1
ATOM 643 O O . GLY A 1 79 ? -13.454 12.707 10.477 1.00 92.81 79 GLY A O 1
ATOM 644 N N . LEU A 1 80 ? -12.254 10.822 10.690 1.00 90.62 80 LEU A N 1
AT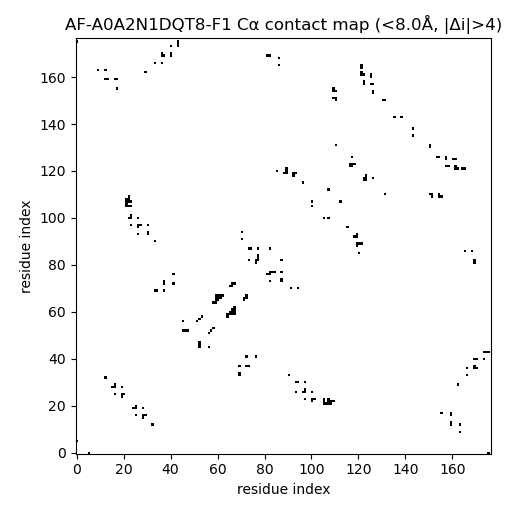OM 645 C CA . LEU A 1 80 ? -12.033 10.906 12.138 1.00 90.62 80 LEU A CA 1
ATOM 646 C C . LEU A 1 80 ? -10.796 11.738 12.524 1.00 90.62 80 LEU A C 1
ATOM 648 O O . LEU A 1 80 ? -10.536 11.918 13.713 1.00 90.62 80 LEU A O 1
ATOM 652 N N . GLY A 1 81 ? -10.032 12.241 11.549 1.00 89.81 81 GLY A N 1
ATOM 653 C CA . GLY A 1 81 ? -8.822 13.034 11.780 1.00 89.81 81 GLY A CA 1
ATOM 654 C C . GLY A 1 81 ? -7.604 12.221 12.234 1.00 89.81 81 GLY A C 1
ATOM 655 O O . GLY A 1 81 ? -6.655 12.796 12.758 1.00 89.81 81 GLY A O 1
ATOM 656 N N . LEU A 1 82 ? -7.625 10.898 12.048 1.00 89.94 82 LEU A N 1
ATOM 657 C CA . LEU A 1 82 ? -6.540 9.984 12.433 1.00 89.94 82 LEU A CA 1
ATOM 658 C C . LEU A 1 82 ? -5.529 9.741 11.307 1.00 89.94 82 LEU A C 1
ATOM 660 O O . LEU A 1 82 ? -4.474 9.161 11.541 1.00 89.94 82 LEU A O 1
ATOM 664 N N . LEU A 1 83 ? -5.858 10.172 10.090 1.00 91.38 83 LEU A N 1
ATOM 665 C CA . LEU A 1 83 ? -5.005 10.091 8.913 1.00 91.38 83 LEU A CA 1
ATOM 666 C C . LEU A 1 83 ? -4.820 11.493 8.337 1.00 91.38 83 LEU A C 1
ATOM 668 O O . LEU A 1 83 ? -5.793 12.239 8.210 1.00 91.38 83 LEU A O 1
ATOM 672 N N . SER A 1 84 ? -3.589 11.867 7.982 1.00 93.25 84 SER A N 1
ATOM 673 C CA . SER A 1 84 ? -3.360 13.130 7.279 1.00 93.25 84 SER A CA 1
ATOM 674 C C . SER A 1 84 ? -3.933 13.076 5.861 1.00 93.25 84 SER A C 1
ATOM 676 O O . SER A 1 84 ? -4.084 12.004 5.273 1.00 93.25 84 SER A O 1
ATOM 678 N N . GLN A 1 85 ? -4.230 14.243 5.284 1.00 95.44 85 GLN A N 1
ATOM 679 C CA . GLN A 1 85 ? -4.674 14.320 3.891 1.00 95.44 85 GLN A CA 1
ATOM 680 C C . GLN A 1 85 ? -3.636 13.722 2.931 1.00 95.44 85 GLN A C 1
ATOM 682 O O . GLN A 1 85 ? -4.011 13.014 2.001 1.00 95.44 85 GLN A O 1
ATOM 687 N N . ASP A 1 86 ? -2.351 13.985 3.176 1.00 95.38 86 ASP A N 1
ATOM 688 C CA . ASP A 1 86 ? -1.256 13.482 2.348 1.00 95.38 86 ASP A CA 1
ATOM 689 C C . ASP A 1 86 ? -1.226 11.946 2.350 1.00 95.38 86 ASP A C 1
ATOM 691 O O . ASP A 1 86 ? -1.250 11.329 1.288 1.00 95.38 86 ASP A O 1
ATOM 695 N N . SER A 1 87 ? -1.239 11.326 3.534 1.00 95.06 87 SER A N 1
ATOM 696 C CA . SER A 1 87 ? -1.211 9.865 3.665 1.00 95.06 87 SER A CA 1
ATOM 697 C C . SER A 1 87 ? -2.479 9.211 3.124 1.00 95.06 87 SER A C 1
ATOM 699 O O . SER A 1 87 ? -2.399 8.183 2.461 1.00 95.06 87 SER A O 1
ATOM 701 N N . TYR A 1 88 ? -3.647 9.824 3.337 1.00 96.88 88 TYR A N 1
ATOM 702 C CA . TYR A 1 88 ? -4.902 9.365 2.740 1.00 96.88 88 TYR A CA 1
ATOM 703 C C . TYR A 1 88 ? -4.825 9.325 1.206 1.00 96.88 88 TYR A C 1
ATOM 705 O O . TYR A 1 88 ? -5.118 8.295 0.599 1.00 96.88 88 TYR A O 1
ATOM 713 N N . GLN A 1 89 ? -4.387 10.423 0.584 1.00 97.31 89 GLN A N 1
ATOM 714 C CA . GLN A 1 89 ? -4.292 10.522 -0.873 1.00 97.31 89 GLN A CA 1
ATOM 715 C C . GLN A 1 89 ? -3.223 9.594 -1.457 1.00 97.31 89 GLN A C 1
ATOM 717 O O . GLN A 1 89 ? -3.418 9.047 -2.541 1.00 97.31 89 GLN A O 1
ATOM 722 N N . ASP A 1 90 ? -2.095 9.429 -0.766 1.00 97.62 90 ASP A N 1
ATOM 723 C CA . ASP A 1 90 ? -1.038 8.521 -1.207 1.00 97.62 90 ASP A CA 1
ATOM 724 C C . ASP A 1 90 ? -1.511 7.058 -1.143 1.00 97.62 90 ASP A C 1
ATOM 726 O O . ASP A 1 90 ? -1.312 6.325 -2.112 1.00 97.62 90 ASP A O 1
ATOM 730 N N . ILE A 1 91 ? -2.214 6.643 -0.079 1.00 97.69 91 ILE A N 1
ATOM 731 C CA . ILE A 1 91 ? -2.780 5.285 0.023 1.00 97.69 91 ILE A CA 1
ATOM 732 C C . ILE A 1 91 ? -3.853 5.044 -1.051 1.00 97.69 91 ILE A C 1
ATOM 734 O O . ILE A 1 91 ? -3.830 3.987 -1.679 1.00 97.69 91 ILE A O 1
ATOM 738 N N . GLU A 1 92 ? -4.756 5.999 -1.324 1.00 97.62 92 GLU A N 1
ATOM 739 C CA . GLU A 1 92 ? -5.737 5.835 -2.416 1.00 97.62 92 GLU A CA 1
ATOM 740 C C . GLU A 1 92 ? -5.049 5.588 -3.767 1.00 97.62 92 GLU A C 1
ATOM 742 O O . GLU A 1 92 ? -5.435 4.674 -4.492 1.00 97.62 92 GLU A O 1
ATOM 747 N N . LYS A 1 93 ? -3.965 6.308 -4.073 1.00 97.75 93 LYS A N 1
ATOM 748 C CA . LYS A 1 93 ? -3.199 6.092 -5.312 1.00 97.75 93 LYS A CA 1
ATOM 749 C C . LYS A 1 93 ? -2.492 4.737 -5.353 1.00 97.75 93 LYS A C 1
ATOM 751 O O . LYS A 1 93 ? -2.390 4.146 -6.425 1.00 97.75 93 LYS A O 1
ATOM 756 N N . PHE A 1 94 ? -2.006 4.226 -4.218 1.00 97.75 94 PHE A N 1
ATOM 757 C CA . PHE A 1 94 ? -1.467 2.862 -4.147 1.00 97.75 94 PHE A CA 1
ATOM 758 C C . PHE A 1 94 ? -2.542 1.809 -4.442 1.00 97.75 94 PHE A C 1
ATOM 760 O O . PHE A 1 94 ? -2.270 0.847 -5.158 1.00 97.75 94 PHE A O 1
ATOM 767 N N . ILE A 1 95 ? -3.765 2.010 -3.943 1.00 96.88 95 ILE A N 1
ATOM 768 C CA . ILE A 1 95 ? -4.908 1.131 -4.228 1.00 96.88 95 ILE A CA 1
ATOM 769 C C . ILE A 1 95 ? -5.252 1.175 -5.723 1.00 96.88 95 ILE A C 1
ATOM 771 O O . ILE A 1 95 ? -5.341 0.127 -6.358 1.00 96.88 95 ILE A O 1
ATOM 775 N N . GLU A 1 96 ? -5.353 2.370 -6.311 1.00 96.38 96 GLU A N 1
ATOM 776 C CA . GLU A 1 96 ? -5.596 2.536 -7.751 1.00 96.38 96 GLU A CA 1
ATOM 777 C C . GLU A 1 96 ? -4.498 1.884 -8.606 1.00 96.38 96 GLU A 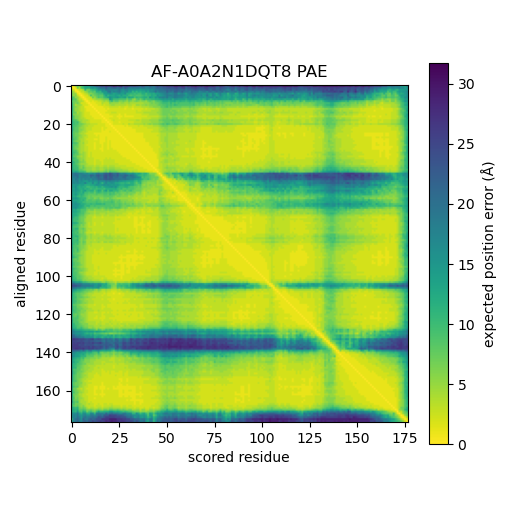C 1
ATOM 779 O O . GLU A 1 96 ? -4.783 1.279 -9.640 1.00 96.38 96 GLU A O 1
ATOM 784 N N . LEU A 1 97 ? -3.235 1.985 -8.181 1.00 95.44 97 LEU A N 1
ATOM 785 C CA . LEU A 1 97 ? -2.110 1.335 -8.852 1.00 95.44 97 LEU A CA 1
ATOM 786 C C . LEU A 1 97 ? -2.198 -0.184 -8.792 1.00 95.44 97 LEU A C 1
ATOM 788 O O . LEU A 1 97 ? -1.941 -0.839 -9.801 1.00 95.44 97 LEU A O 1
ATOM 792 N N . LYS A 1 98 ? -2.564 -0.743 -7.638 1.00 95.38 98 LYS A N 1
ATOM 793 C CA . LYS A 1 98 ? -2.760 -2.184 -7.484 1.00 95.38 98 LYS A CA 1
ATOM 794 C C . LYS A 1 98 ? -3.853 -2.681 -8.430 1.00 95.38 98 LYS A C 1
ATOM 796 O O . LYS A 1 98 ? -3.615 -3.632 -9.172 1.00 95.38 98 LYS A O 1
ATOM 801 N N . ASP A 1 99 ? -4.995 -2.000 -8.469 1.00 94.94 99 ASP A N 1
ATOM 802 C CA . ASP A 1 99 ? -6.101 -2.352 -9.364 1.00 94.94 99 ASP A CA 1
ATOM 803 C C . ASP A 1 99 ? -5.693 -2.232 -10.843 1.00 94.94 99 ASP A C 1
ATOM 805 O O . ASP A 1 99 ? -5.985 -3.118 -11.650 1.00 94.94 99 ASP A O 1
ATOM 809 N N . PHE A 1 100 ? -4.947 -1.180 -11.197 1.00 94.62 100 PHE A N 1
ATOM 810 C CA . PHE A 1 100 ? -4.408 -0.992 -12.544 1.00 94.62 100 PHE A CA 1
ATOM 811 C C . PHE A 1 100 ? -3.473 -2.138 -12.951 1.00 94.62 100 PHE A C 1
ATOM 813 O O . PHE A 1 100 ? -3.697 -2.788 -13.972 1.00 94.62 100 PHE A O 1
ATOM 820 N N . VAL A 1 101 ? -2.461 -2.441 -12.135 1.00 94.12 101 VAL A N 1
ATOM 821 C CA . VAL A 1 101 ? -1.490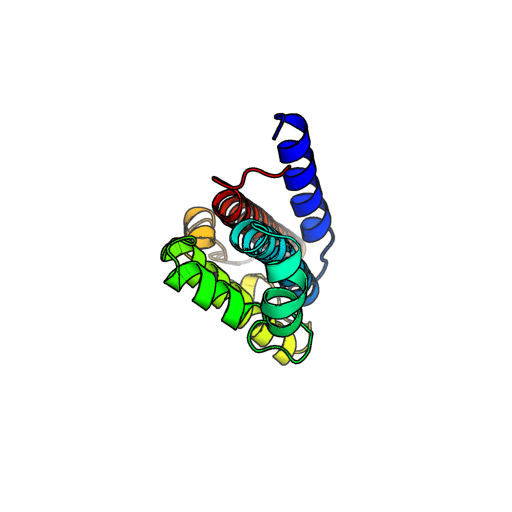 -3.506 -12.425 1.00 94.12 101 VAL A CA 1
ATOM 822 C C . VAL A 1 101 ? -2.160 -4.884 -12.463 1.00 94.12 101 VAL A C 1
ATOM 824 O O . VAL A 1 101 ? -1.791 -5.724 -13.285 1.00 94.12 101 VAL A O 1
ATOM 827 N N . GLN A 1 102 ? -3.177 -5.110 -11.627 1.00 93.06 102 GLN A N 1
ATOM 828 C CA . GLN A 1 102 ? -3.988 -6.325 -11.658 1.00 93.06 102 GLN A CA 1
ATOM 829 C C . GLN A 1 102 ? -4.776 -6.457 -12.968 1.00 93.06 102 GLN A C 1
ATOM 831 O O . GLN A 1 102 ? -4.846 -7.552 -13.527 1.00 93.06 102 GLN A O 1
ATOM 836 N N . SER A 1 103 ? -5.345 -5.361 -13.480 1.00 91.69 103 SER A N 1
ATOM 837 C CA . SER A 1 103 ? -6.123 -5.377 -14.726 1.00 91.69 103 SER A CA 1
ATOM 838 C C . SER A 1 103 ? -5.280 -5.639 -15.981 1.00 91.69 103 SER A C 1
ATOM 840 O O . SER A 1 103 ? -5.782 -6.188 -16.958 1.00 91.69 103 SER A O 1
ATOM 842 N N . GLU A 1 104 ? -3.990 -5.308 -15.931 1.00 87.44 104 GLU A N 1
ATOM 843 C CA . GLU A 1 104 ? -3.057 -5.384 -17.062 1.00 87.44 104 GLU A CA 1
ATOM 844 C C . GLU A 1 104 ? -2.307 -6.731 -17.151 1.00 87.44 104 GLU A C 1
ATOM 846 O O . GLU A 1 104 ? -1.561 -6.972 -18.097 1.00 87.44 104 GLU A O 1
ATOM 851 N N . GLY A 1 105 ? -2.518 -7.653 -16.202 1.00 68.88 105 GLY A N 1
ATOM 852 C CA . GLY A 1 105 ? -2.103 -9.056 -16.353 1.00 68.88 105 GLY A CA 1
ATOM 853 C C . GLY A 1 105 ? -0.633 -9.380 -16.045 1.00 68.88 105 GLY A C 1
ATOM 854 O O . GLY A 1 105 ? -0.062 -10.268 -16.674 1.00 68.88 105 GLY A O 1
ATOM 855 N N . GLY A 1 106 ? -0.010 -8.707 -15.070 1.00 68.75 106 GLY A N 1
ATOM 856 C CA . GLY A 1 106 ? 1.290 -9.104 -14.490 1.00 68.75 106 GLY A CA 1
ATOM 857 C C . GLY A 1 106 ? 2.542 -8.795 -15.326 1.00 68.75 106 GLY A C 1
ATOM 858 O O . GLY A 1 106 ? 3.653 -8.900 -14.813 1.00 68.75 106 GLY A O 1
ATOM 859 N N . SER A 1 107 ? 2.396 -8.356 -16.580 1.00 79.81 107 SER A N 1
ATOM 860 C CA . SER A 1 107 ? 3.521 -8.032 -17.476 1.00 79.81 107 SER A CA 1
ATOM 861 C C . SER A 1 107 ? 4.001 -6.577 -17.408 1.00 79.81 107 SER A C 1
ATOM 863 O O . SER A 1 107 ? 4.866 -6.180 -18.187 1.00 79.81 107 SER A O 1
ATOM 865 N N . ILE A 1 108 ? 3.434 -5.760 -16.519 1.00 89.00 108 ILE A N 1
ATOM 866 C CA . ILE A 1 108 ? 3.807 -4.350 -16.379 1.00 89.00 108 ILE A CA 1
ATOM 867 C C . ILE A 1 108 ? 5.177 -4.209 -15.713 1.00 89.00 108 ILE A C 1
ATOM 869 O O . ILE A 1 108 ? 5.418 -4.727 -14.623 1.00 89.00 108 ILE A O 1
ATOM 873 N N . ASP A 1 109 ? 6.055 -3.435 -16.351 1.00 88.81 109 ASP A N 1
ATOM 874 C CA . ASP A 1 109 ? 7.348 -3.055 -15.786 1.00 88.81 109 ASP A CA 1
ATOM 875 C C . ASP A 1 109 ? 7.232 -1.798 -14.911 1.00 88.81 109 ASP A C 1
ATOM 877 O O . ASP A 1 109 ? 6.510 -0.855 -15.244 1.00 88.81 109 ASP A O 1
ATOM 881 N N . PHE A 1 110 ? 7.996 -1.744 -13.819 1.00 90.62 110 PHE A N 1
ATOM 882 C CA . PHE A 1 110 ? 8.027 -0.601 -12.900 1.00 90.62 110 PHE A CA 1
ATOM 883 C C . PHE A 1 110 ? 8.323 0.736 -13.592 1.00 90.62 110 PHE A C 1
ATOM 885 O O . PHE A 1 110 ? 7.762 1.757 -13.198 1.00 90.62 110 PHE A O 1
ATOM 892 N N . LEU A 1 111 ? 9.171 0.752 -14.625 1.00 89.88 111 LEU A N 1
ATOM 893 C CA . LEU A 1 111 ? 9.515 1.978 -15.344 1.00 89.88 111 LEU A CA 1
ATOM 894 C C . LEU A 1 111 ? 8.310 2.557 -16.095 1.00 89.88 111 LEU A C 1
ATOM 896 O O . LEU A 1 111 ? 8.157 3.773 -16.163 1.00 89.88 111 LEU A O 1
ATOM 900 N N . SER A 1 112 ? 7.412 1.704 -16.594 1.00 90.69 112 SER A N 1
ATOM 901 C CA . SER A 1 112 ? 6.176 2.148 -17.257 1.00 90.69 112 SER A CA 1
ATOM 902 C C . SER A 1 112 ? 5.179 2.813 -16.299 1.00 90.69 112 SER A C 1
ATOM 904 O O . SER A 1 112 ? 4.274 3.521 -16.733 1.00 90.69 112 SER A O 1
ATOM 906 N N . LEU A 1 113 ? 5.361 2.630 -14.988 1.00 92.94 113 LEU A N 1
ATOM 907 C CA . LEU A 1 113 ? 4.512 3.214 -13.953 1.00 92.94 113 LEU A CA 1
ATOM 908 C C . LEU A 1 113 ? 5.004 4.582 -13.475 1.00 92.94 113 LEU A C 1
ATOM 910 O O . LEU A 1 113 ? 4.347 5.189 -12.634 1.00 92.94 113 LEU A O 1
ATOM 914 N N . ILE A 1 114 ? 6.130 5.087 -13.986 1.00 92.00 114 ILE A N 1
ATOM 915 C CA . ILE A 1 114 ? 6.827 6.244 -13.412 1.00 92.00 114 ILE A CA 1
ATOM 916 C C . ILE A 1 114 ? 5.955 7.499 -13.285 1.00 92.00 114 ILE A C 1
ATOM 918 O O . ILE A 1 114 ? 6.009 8.185 -12.268 1.00 92.00 114 ILE A O 1
ATOM 922 N N . GLU A 1 115 ? 5.090 7.771 -14.262 1.00 91.50 115 GLU A N 1
ATOM 923 C CA . GLU A 1 115 ? 4.167 8.909 -14.211 1.00 91.50 115 GLU A CA 1
ATOM 924 C C . GLU A 1 115 ? 3.152 8.763 -13.069 1.00 91.50 115 GLU A C 1
ATOM 926 O O . GLU A 1 115 ? 2.916 9.703 -12.311 1.00 91.50 115 GLU A O 1
ATOM 931 N N . ARG A 1 116 ? 2.601 7.556 -12.895 1.00 94.69 116 ARG A N 1
ATOM 932 C CA . ARG A 1 116 ? 1.662 7.238 -11.809 1.00 94.69 116 ARG A CA 1
ATOM 933 C C . ARG A 1 116 ? 2.359 7.257 -10.449 1.00 94.69 116 ARG A C 1
ATOM 935 O O . ARG A 1 116 ? 1.785 7.730 -9.473 1.00 94.69 116 ARG A O 1
ATOM 942 N N . LEU A 1 117 ? 3.608 6.800 -10.390 1.00 95.31 117 LEU A N 1
ATOM 943 C CA . LEU A 1 117 ? 4.440 6.852 -9.190 1.00 95.31 117 LEU A CA 1
ATOM 944 C C . LEU A 1 117 ? 4.759 8.293 -8.778 1.00 95.31 117 LEU A C 1
ATOM 946 O O . LEU A 1 117 ? 4.661 8.621 -7.601 1.00 95.31 117 LEU A O 1
ATOM 950 N N . ASN A 1 118 ? 5.055 9.172 -9.735 1.00 93.62 118 ASN A N 1
ATOM 951 C CA . ASN A 1 118 ? 5.275 10.598 -9.481 1.00 93.62 118 ASN A CA 1
ATOM 952 C C . ASN A 1 118 ? 4.009 11.333 -9.014 1.00 93.62 118 ASN A C 1
ATOM 954 O O . ASN A 1 118 ? 4.106 12.399 -8.408 1.00 93.62 118 ASN A O 1
ATOM 958 N N . ALA A 1 119 ? 2.819 10.771 -9.247 1.00 94.88 119 ALA A N 1
ATOM 959 C CA . ALA A 1 119 ? 1.587 11.302 -8.674 1.00 94.88 119 ALA A CA 1
ATOM 960 C C . ALA A 1 119 ? 1.470 11.017 -7.165 1.00 94.88 119 ALA A C 1
ATOM 962 O O . ALA A 1 119 ? 0.723 11.718 -6.479 1.00 94.88 119 ALA A O 1
ATOM 963 N N . ILE A 1 120 ? 2.185 10.021 -6.631 1.00 96.81 120 ILE A N 1
ATOM 964 C CA . ILE A 1 120 ? 2.233 9.721 -5.195 1.00 96.81 120 ILE A CA 1
ATOM 965 C C . ILE A 1 120 ? 3.267 10.638 -4.552 1.00 96.81 120 ILE A C 1
ATOM 967 O O . ILE A 1 120 ? 4.456 10.570 -4.861 1.00 96.81 120 ILE A O 1
ATOM 971 N N . ARG A 1 121 ? 2.834 11.486 -3.618 1.00 96.25 121 ARG A N 1
ATOM 972 C CA . ARG A 1 121 ? 3.691 12.505 -3.003 1.00 96.25 121 ARG A CA 1
ATOM 973 C C . ARG A 1 121 ? 4.864 11.864 -2.271 1.00 96.25 121 ARG A C 1
ATOM 975 O O . ARG A 1 121 ? 5.993 12.324 -2.433 1.00 96.25 121 ARG A O 1
ATOM 982 N N . ALA A 1 122 ? 4.612 10.846 -1.447 1.00 95.44 122 ALA A N 1
ATOM 983 C CA . ALA A 1 122 ? 5.667 10.155 -0.707 1.00 95.44 122 ALA A CA 1
ATOM 984 C C . ALA A 1 122 ? 6.740 9.566 -1.640 1.00 95.44 122 ALA A C 1
ATOM 986 O O . ALA A 1 122 ? 7.930 9.675 -1.355 1.00 95.44 122 ALA A O 1
ATOM 987 N N . VAL A 1 123 ? 6.336 9.022 -2.791 1.00 96.12 123 VAL A N 1
ATOM 988 C CA . VAL A 1 123 ? 7.260 8.457 -3.784 1.00 96.12 123 VAL A CA 1
ATOM 989 C C . VAL A 1 123 ? 8.009 9.563 -4.524 1.00 96.12 123 VAL A C 1
ATOM 991 O O . VAL A 1 123 ? 9.232 9.512 -4.603 1.00 96.12 123 VAL A O 1
ATOM 994 N N . ALA A 1 124 ? 7.312 10.598 -4.999 1.00 93.62 124 ALA A N 1
ATOM 995 C CA . ALA A 1 124 ? 7.899 11.715 -5.743 1.00 93.62 124 ALA A CA 1
ATOM 996 C C . ALA A 1 124 ? 8.977 12.481 -4.955 1.00 93.62 124 ALA A C 1
ATOM 998 O O . ALA A 1 124 ? 9.885 13.062 -5.541 1.00 93.62 124 ALA A O 1
ATOM 999 N N . LYS A 1 125 ? 8.903 12.479 -3.618 1.00 93.69 125 LYS A N 1
ATOM 1000 C CA . LYS A 1 125 ? 9.942 13.063 -2.753 1.00 93.69 125 LYS A CA 1
ATOM 1001 C C . LYS A 1 125 ? 11.256 12.279 -2.749 1.00 93.69 125 LYS A C 1
ATOM 1003 O O . LYS A 1 125 ? 12.290 12.851 -2.412 1.00 93.69 125 LYS A O 1
ATOM 1008 N N . ILE A 1 126 ? 11.201 10.982 -3.041 1.00 93.69 126 ILE A N 1
A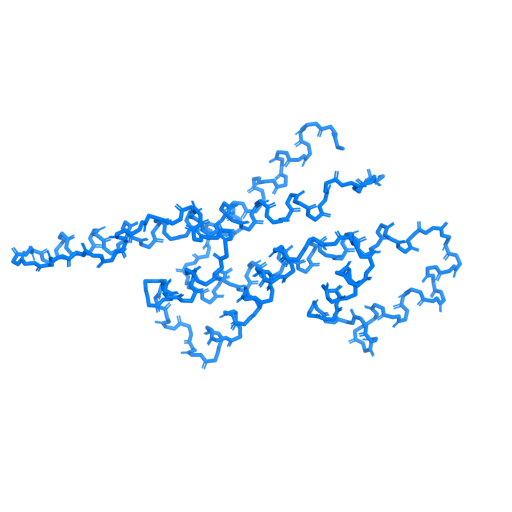TOM 1009 C CA . ILE A 1 126 ? 12.327 10.046 -2.924 1.00 93.69 126 ILE A CA 1
ATOM 1010 C C . ILE A 1 126 ? 12.881 9.702 -4.308 1.00 93.69 126 ILE A C 1
ATOM 1012 O O . ILE A 1 126 ? 14.092 9.545 -4.470 1.00 93.69 126 ILE A O 1
ATOM 1016 N N . LEU A 1 127 ? 12.000 9.590 -5.303 1.00 91.44 127 LEU A N 1
ATOM 1017 C CA . LEU A 1 127 ? 12.358 9.167 -6.644 1.00 91.44 127 LEU A CA 1
ATOM 1018 C C . LEU A 1 127 ? 13.278 10.203 -7.322 1.00 91.44 127 LEU A C 1
ATOM 1020 O O . LEU A 1 127 ? 12.983 11.400 -7.292 1.00 91.44 127 LEU A O 1
ATOM 1024 N N . PRO A 1 128 ? 14.386 9.781 -7.959 1.00 87.81 128 PRO A N 1
ATOM 1025 C CA . PRO A 1 128 ? 15.247 10.709 -8.682 1.00 87.81 128 PRO A CA 1
ATOM 1026 C C . PRO A 1 128 ? 14.520 11.362 -9.873 1.00 87.81 128 PRO A C 1
ATOM 1028 O O . PRO A 1 128 ? 13.874 10.652 -10.644 1.00 87.81 128 PRO A O 1
ATOM 1031 N N . PRO A 1 129 ? 14.676 12.681 -10.098 1.00 77.25 129 PRO A N 1
ATOM 1032 C CA . PRO A 1 129 ? 13.905 13.422 -11.104 1.00 77.25 129 PRO A CA 1
ATOM 1033 C C . PRO A 1 129 ? 14.212 13.035 -12.560 1.00 77.25 129 PRO A C 1
ATOM 1035 O O . PRO A 1 129 ? 13.356 13.207 -13.417 1.00 77.25 129 PRO A O 1
ATOM 1038 N N . ASN A 1 130 ? 15.400 12.485 -12.839 1.00 76.06 130 ASN A N 1
ATOM 1039 C CA . ASN A 1 130 ? 15.840 12.101 -14.191 1.00 76.06 130 ASN A CA 1
ATOM 1040 C C . ASN A 1 130 ? 15.813 10.577 -14.398 1.00 76.06 130 ASN A C 1
ATOM 1042 O O . ASN A 1 130 ? 16.583 10.022 -15.184 1.00 76.06 130 ASN A O 1
ATOM 1046 N N . LEU A 1 131 ? 14.998 9.859 -13.625 1.00 78.12 131 LEU A N 1
ATOM 1047 C CA . LEU A 1 131 ? 14.903 8.415 -13.755 1.00 78.12 131 LEU A CA 1
ATOM 1048 C C . LEU A 1 131 ? 14.212 8.058 -15.082 1.00 7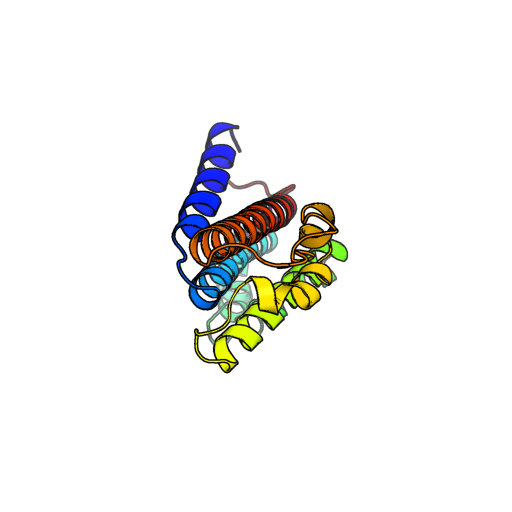8.12 131 LEU A C 1
ATOM 1050 O O . LEU A 1 131 ? 13.118 8.529 -15.364 1.00 78.12 131 LEU A O 1
ATOM 1054 N N . GLY A 1 132 ? 14.857 7.224 -15.901 1.00 66.44 132 GLY A N 1
ATOM 1055 C CA . GLY A 1 132 ? 14.359 6.875 -17.238 1.00 66.44 132 GLY A CA 1
ATOM 1056 C C . GLY A 1 132 ? 14.840 7.802 -18.359 1.00 66.44 132 GLY A C 1
ATOM 1057 O O . GLY A 1 132 ? 14.766 7.401 -19.519 1.00 66.44 132 GLY A O 1
ATOM 1058 N N . ASP A 1 133 ? 15.440 8.951 -18.025 1.00 65.88 133 ASP A N 1
ATOM 1059 C CA . ASP A 1 133 ? 16.112 9.864 -18.963 1.00 65.88 133 ASP A CA 1
ATOM 1060 C C . ASP A 1 133 ? 17.484 9.297 -19.357 1.00 65.88 133 ASP A C 1
ATOM 1062 O O . ASP A 1 133 ? 18.563 9.794 -19.037 1.00 65.88 133 ASP A O 1
ATOM 1066 N N . ASN A 1 134 ? 17.438 8.160 -20.038 1.00 57.66 134 ASN A N 1
ATOM 1067 C CA . ASN A 1 134 ? 18.595 7.541 -20.642 1.00 57.66 134 ASN A CA 1
ATOM 1068 C C . ASN A 1 134 ? 18.509 7.823 -22.136 1.00 57.66 134 ASN A C 1
ATOM 1070 O O . ASN A 1 134 ? 17.795 7.135 -22.859 1.00 57.66 134 ASN A O 1
ATOM 1074 N N . GLN A 1 135 ? 19.268 8.805 -22.615 1.00 55.44 135 GLN A N 1
ATOM 1075 C CA . GLN A 1 135 ? 19.669 8.827 -24.018 1.00 55.44 135 GLN A CA 1
ATOM 1076 C C . GLN A 1 135 ? 20.444 7.521 -24.262 1.00 55.44 135 GLN A C 1
ATOM 1078 O O . GLN A 1 135 ? 21.616 7.395 -23.907 1.00 55.44 135 GLN A O 1
ATOM 1083 N N . LEU A 1 136 ? 19.749 6.489 -24.749 1.00 56.69 136 LEU A N 1
ATOM 1084 C CA . LEU A 1 136 ? 20.290 5.159 -25.052 1.00 56.69 136 LEU A CA 1
ATOM 1085 C C . LEU A 1 136 ? 21.077 5.185 -26.371 1.00 56.69 136 LEU A C 1
ATOM 1087 O O . LEU A 1 136 ? 21.031 4.230 -27.145 1.00 56.69 136 LEU A O 1
ATOM 1091 N N . GLU A 1 137 ? 21.768 6.290 -26.653 1.00 54.72 137 GLU A N 1
ATOM 1092 C CA . GLU A 1 137 ? 22.561 6.421 -27.865 1.00 54.72 137 GLU A CA 1
ATOM 1093 C C . GLU A 1 137 ? 23.700 5.389 -27.825 1.00 54.72 137 GLU A C 1
ATOM 1095 O O . GLU A 1 137 ? 24.461 5.298 -26.857 1.00 54.72 137 GLU A O 1
ATOM 1100 N N . GLU A 1 138 ? 23.712 4.529 -28.847 1.00 55.38 138 GLU A N 1
ATOM 1101 C CA . GLU A 1 138 ? 24.774 3.582 -29.217 1.00 55.38 138 GLU A CA 1
ATOM 1102 C C . GLU A 1 138 ? 25.442 2.816 -28.055 1.00 55.38 138 GLU A C 1
ATOM 1104 O O . GLU A 1 138 ? 26.657 2.637 -28.005 1.00 55.38 138 GLU A O 1
ATOM 1109 N N . SER A 1 139 ? 24.652 2.322 -27.100 1.00 61.38 139 SER A N 1
ATOM 1110 C CA . SER A 1 139 ? 25.154 1.485 -26.003 1.00 61.38 139 SER A CA 1
ATOM 1111 C C . SER A 1 139 ? 24.929 -0.005 -26.291 1.00 61.38 139 SER A C 1
ATOM 1113 O O . SER A 1 139 ? 23.851 -0.402 -26.730 1.00 61.38 139 SER A O 1
ATOM 1115 N N . SER A 1 140 ? 25.917 -0.862 -26.004 1.00 76.75 140 SER A N 1
ATOM 1116 C CA . SER A 1 140 ? 25.783 -2.326 -26.118 1.00 76.75 140 SER A CA 1
ATOM 1117 C C . SER A 1 140 ? 24.558 -2.853 -25.353 1.00 76.75 140 SER A C 1
ATOM 1119 O O . SER A 1 140 ? 24.281 -2.383 -24.250 1.00 76.75 140 SER A O 1
ATOM 1121 N N . HIS A 1 141 ? 23.889 -3.894 -25.868 1.00 81.31 141 HIS A N 1
ATOM 1122 C CA . HIS A 1 141 ? 22.695 -4.517 -25.254 1.00 81.31 141 HIS A CA 1
ATOM 1123 C C . HIS A 1 141 ? 22.861 -4.822 -23.750 1.00 81.31 141 HIS A C 1
ATOM 1125 O O . HIS A 1 141 ? 21.948 -4.620 -22.957 1.00 81.31 141 HIS A O 1
ATOM 1131 N N . TYR A 1 142 ? 24.059 -5.243 -23.338 1.00 85.56 142 TYR A N 1
ATOM 1132 C CA . TYR A 1 142 ? 24.399 -5.480 -21.932 1.00 85.56 142 TYR A CA 1
ATOM 1133 C C . TYR A 1 142 ? 24.284 -4.223 -21.048 1.00 85.56 142 TYR A C 1
ATOM 1135 O O . TYR A 1 142 ? 23.722 -4.283 -19.958 1.00 85.56 142 TYR A O 1
ATOM 1143 N N . ILE A 1 143 ? 24.769 -3.071 -21.522 1.00 84.00 143 ILE A N 1
ATOM 1144 C CA . ILE A 1 143 ? 24.715 -1.797 -20.784 1.00 84.00 143 ILE A CA 1
ATOM 1145 C C . ILE A 1 143 ? 23.264 -1.337 -20.633 1.00 84.00 143 ILE A C 1
ATOM 1147 O O . ILE A 1 143 ? 22.884 -0.827 -19.581 1.00 84.00 143 ILE A O 1
ATOM 1151 N N . VAL A 1 144 ? 22.450 -1.537 -21.673 1.00 84.31 144 VAL A N 1
ATOM 1152 C CA . VAL A 1 144 ? 21.018 -1.224 -21.631 1.00 84.31 144 VAL A CA 1
ATOM 1153 C C . VAL A 1 144 ? 20.323 -2.063 -20.558 1.00 84.31 144 VAL A C 1
ATOM 1155 O O . VAL A 1 144 ? 19.638 -1.495 -19.711 1.00 84.31 144 VAL A O 1
ATOM 1158 N N . GLN A 1 145 ? 20.563 -3.378 -20.527 1.00 85.50 145 GLN A N 1
ATOM 1159 C CA . GLN A 1 145 ? 19.963 -4.260 -19.522 1.00 85.50 145 GLN A CA 1
ATOM 1160 C C . GLN A 1 145 ? 20.371 -3.870 -18.096 1.00 85.50 145 GLN A C 1
ATOM 1162 O O . GLN A 1 145 ? 19.511 -3.716 -17.234 1.00 85.50 145 GLN A O 1
ATOM 1167 N N . MET A 1 146 ? 21.661 -3.605 -17.862 1.00 87.62 146 MET A N 1
ATOM 1168 C CA . MET A 1 146 ? 22.137 -3.152 -16.551 1.00 87.62 146 MET A CA 1
ATOM 1169 C C . MET A 1 146 ? 21.453 -1.859 -16.086 1.00 87.62 146 MET A C 1
ATOM 1171 O O . MET A 1 146 ? 21.121 -1.726 -14.909 1.00 87.62 146 MET A O 1
ATOM 1175 N N . LYS A 1 147 ? 21.232 -0.899 -16.996 1.00 86.00 147 LYS A N 1
ATOM 1176 C CA . LYS A 1 147 ? 20.531 0.355 -16.679 1.00 86.00 147 LYS A CA 1
ATOM 1177 C C . LYS A 1 147 ? 19.059 0.117 -16.340 1.00 86.00 147 LYS A C 1
ATOM 1179 O O . LYS A 1 147 ? 18.545 0.756 -15.425 1.00 86.00 147 LYS A O 1
ATOM 1184 N N . LEU A 1 148 ? 18.384 -0.781 -17.059 1.00 86.75 148 LEU A N 1
ATOM 1185 C CA . LEU A 1 148 ? 16.996 -1.146 -16.764 1.00 86.75 148 LEU A CA 1
ATOM 1186 C C . LEU A 1 148 ? 16.877 -1.788 -15.378 1.00 86.75 148 LEU A C 1
ATOM 1188 O O . LEU A 1 148 ? 16.038 -1.364 -14.585 1.00 86.75 148 LEU A O 1
ATOM 1192 N N . ASP A 1 149 ? 17.765 -2.728 -15.053 1.00 88.88 149 ASP A N 1
ATOM 1193 C CA . ASP A 1 149 ? 17.782 -3.396 -13.748 1.00 88.88 149 ASP A CA 1
ATOM 1194 C C . ASP A 1 149 ? 18.076 -2.400 -12.613 1.00 88.88 149 ASP A C 1
ATOM 1196 O O . ASP A 1 149 ? 17.413 -2.410 -11.572 1.00 88.88 149 ASP A O 1
ATOM 1200 N N . GLN A 1 150 ? 19.021 -1.478 -12.833 1.00 89.00 150 GLN A N 1
ATOM 1201 C CA . GLN A 1 150 ? 19.319 -0.402 -11.888 1.00 89.00 150 GLN A CA 1
ATOM 1202 C C . GLN A 1 150 ? 18.105 0.507 -11.666 1.00 89.00 150 GLN A C 1
ATOM 1204 O O . GLN A 1 150 ? 17.748 0.770 -10.517 1.00 89.00 150 GLN A O 1
ATOM 1209 N N . ASN A 1 151 ? 17.456 0.971 -12.738 1.00 90.31 151 ASN A N 1
ATOM 1210 C 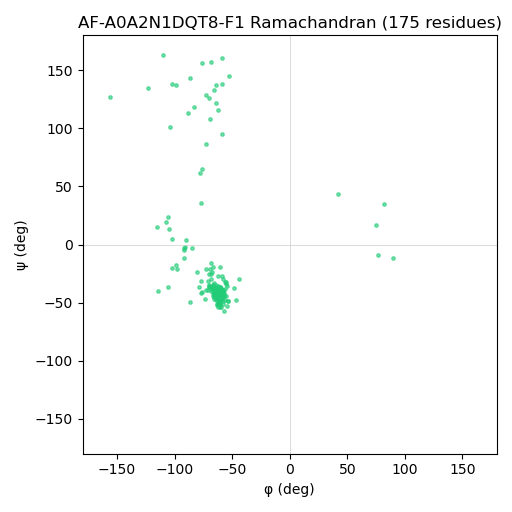CA . ASN A 1 151 ? 16.267 1.818 -12.643 1.00 90.31 151 ASN A CA 1
ATOM 1211 C C . ASN A 1 151 ? 15.150 1.108 -11.876 1.00 90.31 151 ASN A C 1
ATOM 1213 O O . ASN A 1 151 ? 14.559 1.697 -10.972 1.00 90.31 151 ASN A O 1
ATOM 1217 N N . ARG A 1 152 ? 14.903 -0.170 -12.187 1.00 90.56 152 ARG A N 1
ATOM 1218 C CA . ARG A 1 152 ? 13.906 -0.985 -11.490 1.00 90.56 152 ARG A CA 1
ATOM 1219 C C . ARG A 1 152 ? 14.188 -1.045 -9.992 1.00 90.56 152 ARG A C 1
ATOM 1221 O O . ARG A 1 152 ? 13.271 -0.853 -9.197 1.00 90.56 152 ARG A O 1
ATOM 1228 N N . GLN A 1 153 ? 15.444 -1.253 -9.596 1.00 91.50 153 GLN A N 1
ATOM 1229 C CA . GLN A 1 153 ? 15.788 -1.302 -8.177 1.00 91.50 153 GLN A CA 1
ATOM 1230 C C . GLN A 1 153 ? 15.687 0.075 -7.496 1.00 91.50 153 GLN A C 1
ATOM 1232 O O . GLN A 1 153 ? 15.209 0.192 -6.369 1.00 91.50 153 GLN A O 1
ATOM 1237 N N . VAL A 1 154 ? 16.052 1.160 -8.176 1.00 93.56 154 VAL A N 1
ATOM 1238 C CA . VAL A 1 154 ? 15.845 2.508 -7.623 1.00 93.56 154 VAL A CA 1
ATOM 1239 C C . VAL A 1 154 ? 14.356 2.779 -7.381 1.00 93.56 154 VAL A C 1
ATOM 1241 O O . VAL A 1 154 ? 13.998 3.290 -6.317 1.00 93.56 154 VAL A O 1
ATOM 1244 N N . ILE A 1 155 ? 13.482 2.378 -8.310 1.00 94.69 155 ILE A N 1
ATOM 1245 C CA . ILE A 1 155 ? 12.027 2.498 -8.145 1.00 94.69 155 ILE A CA 1
ATOM 1246 C C . ILE A 1 155 ? 11.553 1.667 -6.952 1.00 94.69 155 ILE A C 1
ATOM 1248 O O . ILE A 1 155 ? 10.922 2.218 -6.051 1.00 94.69 155 ILE A O 1
ATOM 1252 N N . LYS A 1 156 ? 11.888 0.369 -6.909 1.00 94.62 156 LYS A N 1
ATOM 1253 C CA . LYS A 1 156 ? 11.479 -0.526 -5.814 1.00 94.62 156 LYS A CA 1
ATOM 1254 C C . LYS A 1 156 ? 11.923 0.008 -4.454 1.00 94.62 156 LYS A C 1
ATOM 1256 O O . LYS A 1 156 ? 11.110 0.114 -3.543 1.00 94.62 156 LYS A O 1
ATOM 1261 N N . SER A 1 157 ? 13.184 0.412 -4.324 1.00 94.88 157 SER A N 1
ATOM 1262 C CA . SER A 1 157 ? 13.715 0.960 -3.069 1.00 94.88 157 SER A CA 1
ATOM 1263 C C . SER A 1 157 ? 12.994 2.246 -2.649 1.00 94.88 157 SER A C 1
ATOM 1265 O O . SER A 1 157 ? 12.673 2.420 -1.475 1.00 94.88 157 SER A O 1
ATOM 1267 N N . SER A 1 158 ? 12.681 3.125 -3.607 1.00 95.62 158 SER A N 1
ATOM 1268 C CA . SER A 1 158 ? 11.935 4.364 -3.345 1.00 95.62 158 SER A CA 1
ATOM 1269 C C . SER A 1 158 ? 10.508 4.083 -2.869 1.00 95.62 158 SER A C 1
ATOM 1271 O O . SER A 1 158 ? 10.039 4.711 -1.921 1.00 95.62 158 SER A O 1
ATOM 1273 N N . LEU A 1 159 ? 9.838 3.102 -3.481 1.00 96.88 159 LEU A N 1
ATOM 1274 C CA . LEU A 1 159 ? 8.505 2.656 -3.077 1.00 96.88 159 LEU A CA 1
ATOM 1275 C C . LEU A 1 159 ? 8.502 2.073 -1.663 1.00 96.88 159 LEU A C 1
ATOM 1277 O O . LEU A 1 159 ? 7.658 2.449 -0.854 1.00 96.88 159 LEU A O 1
ATOM 1281 N N . ILE A 1 160 ? 9.463 1.200 -1.347 1.00 96.81 160 ILE A N 1
ATOM 1282 C CA . ILE A 1 160 ? 9.594 0.591 -0.016 1.00 96.81 160 ILE A CA 1
ATOM 1283 C C . ILE A 1 160 ? 9.754 1.673 1.054 1.00 96.81 160 ILE A C 1
ATOM 1285 O O . ILE A 1 160 ? 9.077 1.631 2.081 1.00 96.81 160 ILE A O 1
ATOM 1289 N N . LEU A 1 161 ? 10.611 2.669 0.809 1.00 95.62 161 LEU A N 1
ATOM 1290 C CA . LEU A 1 161 ? 10.810 3.782 1.737 1.00 95.62 161 LEU A CA 1
ATOM 1291 C C . LEU A 1 161 ? 9.531 4.610 1.923 1.00 95.62 161 LEU A C 1
ATOM 1293 O O . LEU A 1 161 ? 9.169 4.904 3.062 1.00 95.62 161 LEU A O 1
ATOM 1297 N N . ALA A 1 162 ? 8.827 4.931 0.833 1.00 96.38 162 ALA A N 1
ATOM 1298 C CA . ALA A 1 162 ? 7.568 5.671 0.883 1.00 96.38 162 ALA A CA 1
ATOM 1299 C C . ALA A 1 162 ? 6.488 4.919 1.682 1.00 96.38 162 ALA A C 1
ATOM 1301 O O . ALA A 1 162 ? 5.872 5.494 2.577 1.00 96.38 162 ALA A O 1
ATOM 1302 N N . ILE A 1 163 ? 6.297 3.624 1.412 1.00 96.62 163 ILE A N 1
ATOM 1303 C CA . ILE A 1 163 ? 5.336 2.770 2.130 1.00 96.62 163 ILE A CA 1
ATOM 1304 C C . ILE A 1 163 ? 5.699 2.693 3.616 1.00 96.62 163 ILE A C 1
ATOM 1306 O O . ILE A 1 163 ? 4.841 2.876 4.477 1.00 96.62 163 ILE A O 1
ATOM 1310 N N . THR A 1 164 ? 6.983 2.499 3.925 1.00 94.50 164 THR A N 1
ATOM 1311 C CA . THR A 1 164 ? 7.475 2.458 5.307 1.00 94.50 164 THR A CA 1
ATOM 1312 C C . THR A 1 164 ? 7.178 3.766 6.048 1.00 94.50 164 THR A C 1
ATOM 1314 O O . THR A 1 164 ? 6.778 3.740 7.211 1.00 94.50 164 THR A O 1
ATOM 1317 N N . GLU A 1 165 ? 7.356 4.924 5.404 1.00 92.31 165 GLU A N 1
ATOM 1318 C CA . GLU A 1 165 ? 7.054 6.229 6.005 1.00 92.31 165 GLU A CA 1
ATOM 1319 C C . GLU A 1 165 ? 5.551 6.413 6.260 1.00 92.31 165 GLU A C 1
ATOM 1321 O O . GLU A 1 165 ? 5.168 6.822 7.359 1.00 92.31 165 GLU A O 1
ATOM 1326 N N . ILE A 1 166 ? 4.702 6.045 5.296 1.00 93.62 166 ILE A N 1
ATOM 1327 C CA . ILE A 1 166 ? 3.239 6.123 5.432 1.00 93.62 166 ILE A CA 1
ATOM 1328 C C . ILE A 1 166 ? 2.759 5.232 6.584 1.00 93.62 166 ILE A C 1
ATOM 1330 O O . ILE A 1 166 ? 1.995 5.677 7.442 1.00 93.62 166 ILE A O 1
ATOM 1334 N N . ILE A 1 167 ? 3.234 3.986 6.660 1.00 92.81 167 ILE A N 1
ATOM 1335 C CA . ILE A 1 167 ? 2.829 3.068 7.732 1.00 92.81 167 ILE A CA 1
ATOM 1336 C C . ILE A 1 167 ? 3.320 3.560 9.102 1.00 92.81 167 ILE A C 1
ATOM 1338 O O . ILE A 1 167 ? 2.593 3.490 10.095 1.00 92.81 167 ILE A O 1
ATOM 1342 N N . LYS A 1 168 ? 4.520 4.146 9.177 1.00 88.94 168 LYS A N 1
ATOM 1343 C CA . LYS A 1 168 ? 5.002 4.783 10.413 1.00 88.94 168 LYS A CA 1
ATOM 1344 C C . LYS A 1 168 ? 4.110 5.928 10.873 1.00 88.94 168 LYS A C 1
ATOM 1346 O O . LYS A 1 168 ? 3.957 6.121 12.080 1.00 88.94 168 LYS A O 1
ATOM 1351 N N . GLU A 1 169 ? 3.558 6.700 9.942 1.00 88.81 169 GLU A N 1
ATOM 1352 C CA . GLU A 1 169 ? 2.606 7.760 10.261 1.00 88.81 169 GLU A CA 1
ATOM 1353 C C . GLU A 1 169 ? 1.304 7.185 10.830 1.00 88.81 169 GLU A C 1
ATOM 1355 O O . GLU A 1 169 ? 0.859 7.652 11.880 1.00 88.81 169 GLU A O 1
ATOM 1360 N N . LEU A 1 170 ? 0.764 6.123 10.217 1.00 87.06 170 LEU A N 1
ATOM 1361 C CA . LEU A 1 170 ? -0.443 5.428 10.690 1.00 87.06 170 LEU A CA 1
ATOM 1362 C C . LEU A 1 170 ? -0.328 4.957 12.148 1.00 87.06 170 LEU A C 1
ATOM 1364 O O . LEU A 1 170 ? -1.321 4.929 12.872 1.00 87.06 170 LEU A O 1
ATOM 1368 N N . HIS A 1 171 ? 0.877 4.598 12.598 1.00 83.19 171 HIS A N 1
ATOM 1369 C CA . HIS A 1 171 ? 1.122 4.067 13.946 1.00 83.19 171 HIS A CA 1
ATOM 1370 C C . HIS A 1 171 ? 1.780 5.071 14.908 1.00 83.19 171 HIS A C 1
ATOM 1372 O O . HIS A 1 171 ? 2.294 4.677 15.963 1.00 83.19 171 HIS A O 1
ATOM 1378 N N . ARG A 1 172 ? 1.816 6.370 14.569 1.00 73.56 172 ARG A N 1
ATOM 1379 C CA . ARG A 1 172 ? 2.548 7.390 15.348 1.00 73.56 172 ARG A CA 1
ATOM 1380 C C . ARG A 1 172 ? 2.027 7.538 16.786 1.00 73.56 172 ARG A C 1
ATOM 1382 O O . ARG A 1 172 ? 2.850 7.572 17.704 1.00 73.56 172 ARG A O 1
ATOM 1389 N N . ASP A 1 173 ? 0.707 7.545 16.973 1.00 57.75 173 ASP A N 1
ATOM 1390 C CA . ASP A 1 173 ? 0.040 7.870 18.249 1.00 57.75 173 ASP A CA 1
ATOM 1391 C C . ASP A 1 173 ? -0.741 6.699 18.862 1.00 57.75 173 ASP A C 1
ATOM 1393 O O . ASP A 1 173 ? -1.560 6.871 19.764 1.00 57.75 173 ASP A O 1
ATOM 1397 N N . THR A 1 174 ? -0.488 5.483 18.389 1.00 55.25 174 THR A N 1
ATOM 1398 C CA . THR A 1 174 ? -1.218 4.297 18.823 1.00 55.25 174 THR A CA 1
ATOM 1399 C C . THR A 1 174 ? -0.550 3.670 20.058 1.00 55.25 174 THR A C 1
ATOM 1401 O O . THR A 1 174 ? 0.577 3.168 19.950 1.00 55.25 174 THR A O 1
ATOM 1404 N N . PRO A 1 175 ? -1.186 3.665 21.251 1.00 44.12 175 PRO A N 1
ATOM 1405 C CA . PRO A 1 175 ? -0.710 2.882 22.384 1.00 44.12 175 PRO A CA 1
ATOM 1406 C C . PRO A 1 175 ? -1.005 1.407 22.106 1.00 44.12 175 PRO A C 1
ATOM 1408 O O . PRO A 1 175 ? -2.044 0.873 22.474 1.00 44.12 175 PRO A O 1
ATOM 1411 N N . LEU A 1 176 ? -0.081 0.761 21.404 1.00 42.25 176 LEU A N 1
ATOM 1412 C CA . LEU A 1 176 ? -0.098 -0.682 21.202 1.00 42.25 176 LEU A CA 1
ATOM 1413 C C . LEU A 1 176 ? 0.216 -1.330 22.556 1.00 42.25 176 LEU A C 1
ATOM 1415 O O . LEU A 1 176 ? 1.337 -1.185 23.059 1.00 42.25 176 LEU A O 1
ATOM 1419 N N . SER A 1 177 ? -0.814 -1.924 23.159 1.00 35.53 177 SER A N 1
ATOM 1420 C CA . SER A 1 177 ? -0.738 -2.709 24.397 1.00 35.53 177 SER A CA 1
ATOM 1421 C C . SER A 1 177 ? -0.299 -4.138 24.116 1.00 35.53 177 SER A C 1
ATOM 1423 O O . SER A 1 177 ? -0.616 -4.648 23.019 1.00 35.53 177 SER A O 1
#

Solvent-accessible surface area (backbone atoms only — not comparable to full-atom values): 10111 Å² total; per-residue (Å²): 123,65,74,67,61,56,51,50,52,54,47,53,52,50,55,63,53,62,70,36,87,40,48,38,51,30,37,50,53,51,48,53,53,48,46,53,52,47,48,54,44,52,49,67,74,56,67,81,43,79,68,54,28,65,73,58,45,49,58,35,56,29,89,90,20,88,43,45,47,61,77,50,42,53,50,50,36,38,76,72,68,71,38,54,72,67,54,49,54,34,51,53,49,50,51,52,47,31,54,50,40,59,74,67,66,54,76,58,56,62,74,82,40,46,72,66,45,53,68,24,60,62,28,44,76,60,46,66,93,65,70,86,73,62,85,74,71,95,60,58,71,68,58,53,51,54,51,53,54,49,51,44,48,53,50,51,54,27,47,52,52,27,52,52,52,49,52,49,57,63,53,68,85,62,88,81,124

Nearest PDB structures (foldseek):
  6kcr-assembly2_C  TM=9.188E-01  e=7.709E-10  Escherichia coli K-12
  3brj-assembly2_C  TM=8.817E-01  e=1.023E-08  Vibrio parahaemolyticus RIMD 2210633
  3brj-assembly1_A  TM=8.675E-01  e=3.301E-08  Vibrio parahaemolyticus RIMD 2210633
  3c8g-assembly2_B  TM=7.944E-01  e=4.787E-06  Shigella flexneri 2a str. 2457T
  3c8g-assembly1_A-2  TM=7.585E-01  e=7.073E-06  Shigella flexneri 2a str. 2457T

Radius of gyration: 18.62 Å; Cα contacts (8 Å, |Δi|>4): 140; chains: 1; bounding box: 48×25×55 Å